Protein AF-A0A9E0IGU8-F1 (afdb_monomer_lite)

Structure (mmCIF, N/CA/C/O backbone):
data_AF-A0A9E0IGU8-F1
#
_entry.id   AF-A0A9E0IGU8-F1
#
loop_
_atom_site.group_PDB
_atom_site.id
_atom_site.type_symbol
_atom_site.label_atom_id
_atom_site.label_alt_id
_atom_site.label_comp_id
_atom_site.label_asym_id
_atom_site.label_entity_id
_atom_site.label_seq_id
_atom_site.pdbx_PDB_ins_code
_atom_site.Cartn_x
_atom_site.Cartn_y
_atom_site.Cartn_z
_atom_site.occupancy
_atom_site.B_iso_or_equiv
_atom_site.auth_seq_id
_atom_site.auth_comp_id
_atom_site.auth_asym_id
_atom_site.auth_atom_id
_atom_site.pdbx_PDB_model_num
ATOM 1 N N . MET A 1 1 ? 3.996 -16.516 -17.095 1.00 86.56 1 MET A N 1
ATOM 2 C CA . MET A 1 1 ? 3.297 -16.616 -15.800 1.00 86.56 1 MET A CA 1
ATOM 3 C C . MET A 1 1 ? 2.328 -15.449 -15.697 1.00 86.56 1 MET A C 1
ATOM 5 O O . MET A 1 1 ? 2.703 -14.354 -16.112 1.00 86.56 1 MET A O 1
ATOM 9 N N . SER A 1 2 ? 1.090 -15.678 -15.261 1.00 91.81 2 SER A N 1
ATOM 10 C CA . SER A 1 2 ? 0.091 -14.613 -15.096 1.00 91.81 2 SER A CA 1
ATOM 11 C C . SER A 1 2 ? 0.364 -13.811 -13.824 1.00 91.81 2 SER A C 1
ATOM 13 O O . SER A 1 2 ? 0.963 -14.324 -12.885 1.00 91.81 2 SER A O 1
ATOM 15 N N . ILE A 1 3 ? -0.118 -12.567 -13.763 1.00 92.06 3 ILE A N 1
ATOM 16 C CA . ILE A 1 3 ? -0.102 -11.777 -12.521 1.00 92.06 3 ILE A CA 1
ATOM 17 C C . ILE A 1 3 ? -0.959 -12.420 -11.424 1.00 92.06 3 ILE A C 1
ATOM 19 O O . ILE A 1 3 ? -0.658 -12.272 -10.247 1.00 92.06 3 ILE A O 1
ATOM 23 N N . ASP A 1 4 ? -1.993 -13.166 -11.820 1.00 92.00 4 ASP A N 1
ATOM 24 C CA . ASP A 1 4 ? -2.887 -13.878 -10.902 1.00 92.00 4 ASP A CA 1
ATOM 25 C C . ASP A 1 4 ? -2.229 -15.133 -10.292 1.00 92.00 4 ASP A C 1
ATOM 27 O O . ASP A 1 4 ? -2.772 -15.712 -9.358 1.00 92.00 4 ASP A O 1
ATOM 31 N N . ASP A 1 5 ? -1.058 -15.545 -10.801 1.00 93.06 5 ASP A N 1
ATOM 32 C CA . ASP A 1 5 ? -0.247 -16.621 -10.212 1.00 93.06 5 ASP A CA 1
ATOM 33 C C . ASP A 1 5 ? 0.714 -16.090 -9.126 1.00 93.06 5 ASP A C 1
ATOM 35 O O . ASP A 1 5 ? 1.369 -16.876 -8.436 1.00 93.06 5 ASP A O 1
ATOM 39 N N . CYS A 1 6 ? 0.851 -14.766 -8.997 1.00 93.38 6 CYS A N 1
ATOM 40 C CA . CYS A 1 6 ? 1.722 -14.125 -8.016 1.00 93.38 6 CYS A CA 1
ATOM 41 C C . CYS A 1 6 ? 0.940 -13.773 -6.754 1.00 93.38 6 CYS A C 1
ATOM 43 O O . CYS A 1 6 ? -0.216 -13.374 -6.835 1.00 93.38 6 CYS A O 1
ATOM 45 N N . TYR A 1 7 ? 1.604 -13.809 -5.598 1.00 93.81 7 TYR A N 1
ATOM 46 C CA . TYR A 1 7 ? 1.045 -13.204 -4.393 1.00 93.81 7 TYR A CA 1
ATOM 47 C C . TYR A 1 7 ? 1.234 -11.690 -4.474 1.00 93.81 7 TYR A C 1
ATOM 49 O O . TYR A 1 7 ? 2.372 -11.214 -4.479 1.00 93.81 7 TYR A O 1
ATOM 57 N N . ARG A 1 8 ? 0.158 -10.909 -4.546 1.00 92.94 8 ARG A N 1
ATOM 58 C CA . ARG A 1 8 ? 0.256 -9.466 -4.792 1.00 92.94 8 ARG A CA 1
ATOM 59 C C . ARG A 1 8 ? -0.530 -8.611 -3.813 1.00 92.94 8 ARG A C 1
ATOM 61 O O . ARG A 1 8 ? -1.677 -8.890 -3.457 1.00 92.94 8 ARG A O 1
ATOM 68 N N . GLY A 1 9 ? 0.098 -7.500 -3.452 1.00 91.31 9 GLY A N 1
ATOM 69 C CA . GLY A 1 9 ? -0.568 -6.386 -2.801 1.00 91.31 9 GLY A CA 1
ATOM 70 C C . GLY A 1 9 ? -0.971 -5.302 -3.786 1.00 91.31 9 GLY A C 1
ATOM 71 O O . GLY A 1 9 ? -1.079 -5.532 -4.995 1.00 91.31 9 GLY A O 1
ATOM 72 N N . TYR A 1 10 ? -1.190 -4.090 -3.282 1.00 87.94 10 TYR A N 1
ATOM 73 C CA . TYR A 1 10 ? -1.546 -2.963 -4.147 1.00 87.94 10 TYR A CA 1
ATOM 74 C C . TYR A 1 10 ? -0.369 -2.519 -5.034 1.00 87.94 10 TYR A C 1
ATOM 76 O O . TYR A 1 10 ? -0.582 -2.190 -6.197 1.00 87.94 10 TYR A O 1
ATOM 84 N N . TYR A 1 11 ? 0.866 -2.570 -4.519 1.00 88.00 11 TYR A N 1
ATOM 85 C CA . TYR A 1 11 ? 2.060 -2.032 -5.197 1.00 88.00 11 TYR A CA 1
ATOM 86 C C . TYR A 1 11 ? 3.217 -3.028 -5.338 1.00 88.00 11 TYR A C 1
ATOM 88 O O . TYR A 1 11 ? 4.296 -2.656 -5.792 1.00 88.00 11 TYR A O 1
ATOM 96 N N . PHE A 1 12 ? 3.020 -4.288 -4.953 1.00 92.19 12 PHE A N 1
ATOM 97 C CA . PHE A 1 12 ? 4.026 -5.338 -5.107 1.00 92.19 12 PHE A CA 1
ATOM 98 C C . PHE A 1 12 ? 3.395 -6.623 -5.638 1.00 92.19 12 PHE A C 1
ATOM 100 O O . PHE A 1 12 ? 2.208 -6.872 -5.415 1.00 92.19 12 PHE A O 1
ATOM 107 N N . ALA A 1 13 ? 4.210 -7.450 -6.282 1.00 93.88 13 ALA A N 1
ATOM 108 C CA . ALA A 1 13 ? 3.873 -8.804 -6.687 1.00 93.88 13 ALA A CA 1
ATOM 109 C C . ALA A 1 13 ? 5.070 -9.729 -6.432 1.00 93.88 13 ALA A C 1
ATOM 111 O O . ALA A 1 13 ? 6.172 -9.492 -6.923 1.00 93.88 13 ALA A O 1
ATOM 112 N N . GLU A 1 14 ? 4.848 -10.786 -5.658 1.00 92.62 14 GLU A N 1
ATOM 113 C CA . GLU A 1 14 ? 5.825 -11.841 -5.407 1.00 92.62 14 GLU A CA 1
ATOM 114 C C . GLU A 1 14 ? 5.517 -13.012 -6.326 1.00 92.62 14 GLU A C 1
ATOM 116 O O . GLU A 1 14 ? 4.562 -13.772 -6.143 1.00 92.62 14 GLU A O 1
ATOM 121 N N . CYS A 1 15 ? 6.326 -13.104 -7.363 1.00 91.31 15 CYS A N 1
ATOM 122 C CA . CYS A 1 15 ? 6.154 -14.000 -8.480 1.00 91.31 15 CYS A CA 1
ATOM 123 C C . CYS A 1 15 ? 7.173 -15.139 -8.361 1.00 91.31 15 CYS A C 1
ATOM 125 O O . CYS A 1 15 ? 8.335 -14.913 -8.017 1.00 91.31 15 CYS A O 1
ATOM 127 N N . ALA A 1 16 ? 6.761 -16.381 -8.626 1.00 85.25 16 ALA A N 1
ATOM 128 C CA . ALA A 1 16 ? 7.692 -17.504 -8.582 1.00 85.25 16 ALA A CA 1
ATOM 129 C C . ALA A 1 16 ? 8.824 -17.296 -9.600 1.00 85.25 16 ALA A C 1
ATOM 131 O O . ALA A 1 16 ? 8.592 -16.880 -10.732 1.00 85.25 16 ALA A O 1
ATOM 132 N N . LEU A 1 17 ? 10.060 -17.590 -9.204 1.00 74.88 17 LEU A N 1
ATOM 133 C CA . LEU A 1 17 ? 11.180 -17.576 -10.135 1.00 74.88 17 LEU A CA 1
ATOM 134 C C . LEU A 1 17 ? 11.075 -18.764 -11.096 1.00 74.88 17 LEU A C 1
ATOM 136 O O . LEU A 1 17 ? 10.862 -19.894 -10.656 1.00 74.88 17 LEU A O 1
ATOM 140 N N . ASP A 1 18 ? 11.373 -18.539 -12.377 1.00 66.88 18 ASP A N 1
ATOM 141 C CA . ASP A 1 18 ? 11.550 -19.627 -13.353 1.00 66.88 18 ASP A CA 1
ATOM 142 C C . ASP A 1 18 ? 12.732 -20.554 -12.978 1.00 66.88 18 ASP A C 1
ATOM 144 O O . ASP A 1 18 ? 12.841 -21.679 -13.465 1.00 66.88 18 ASP A O 1
ATOM 148 N N . SER A 1 19 ? 13.619 -20.096 -12.083 1.00 55.41 19 SER A N 1
ATOM 149 C CA . SER A 1 19 ? 14.695 -20.881 -11.477 1.00 55.41 19 SER A CA 1
ATOM 150 C C . SER A 1 19 ? 14.878 -20.511 -9.998 1.00 55.41 19 SER A C 1
ATOM 152 O O . SER A 1 19 ? 15.144 -19.347 -9.703 1.00 55.41 19 SER A O 1
ATOM 154 N N . PRO A 1 20 ? 14.846 -21.471 -9.053 1.00 57.03 20 PRO A N 1
ATOM 155 C CA . PRO A 1 20 ? 14.973 -21.199 -7.615 1.00 57.03 20 PRO A CA 1
ATOM 156 C C . PRO A 1 20 ? 16.325 -20.591 -7.195 1.00 57.03 20 PRO A C 1
ATOM 158 O O . PRO A 1 20 ? 16.462 -20.144 -6.061 1.00 57.03 20 PRO A O 1
ATOM 161 N N . ASN A 1 21 ? 17.313 -20.550 -8.098 1.00 50.94 21 ASN A N 1
ATOM 162 C CA . ASN A 1 21 ? 18.631 -19.950 -7.864 1.00 50.94 21 ASN A CA 1
ATOM 163 C C . ASN A 1 21 ? 18.808 -18.571 -8.519 1.00 50.94 21 ASN A C 1
ATOM 165 O O . ASN A 1 21 ? 19.878 -17.974 -8.402 1.00 50.94 21 ASN A O 1
ATOM 169 N N . ALA A 1 22 ? 17.807 -18.065 -9.240 1.00 59.25 22 ALA A N 1
ATOM 170 C CA . ALA A 1 22 ? 17.881 -16.740 -9.833 1.00 59.25 22 ALA A CA 1
ATOM 171 C C . ALA A 1 22 ? 17.553 -15.690 -8.763 1.00 59.25 22 ALA A C 1
ATOM 173 O O . ALA A 1 22 ? 16.392 -15.430 -8.477 1.00 59.25 22 ALA A O 1
ATOM 174 N N . GLN A 1 23 ? 18.564 -15.060 -8.164 1.00 54.12 23 GLN A N 1
ATOM 175 C CA . GLN A 1 23 ? 18.318 -13.786 -7.491 1.00 54.12 23 GLN A CA 1
ATOM 176 C C . GLN A 1 23 ? 18.039 -12.743 -8.568 1.00 54.12 23 GLN A C 1
ATOM 178 O O . GLN A 1 23 ? 18.952 -12.295 -9.259 1.00 54.12 23 GLN A O 1
ATOM 183 N N . VAL A 1 24 ? 16.766 -12.405 -8.741 1.00 70.38 24 VAL A N 1
ATOM 184 C CA . VAL A 1 24 ? 16.361 -11.304 -9.606 1.00 70.38 24 VAL A CA 1
ATOM 185 C C . VAL A 1 24 ? 16.169 -10.098 -8.703 1.00 70.38 24 VAL A C 1
ATOM 187 O O . VAL A 1 24 ? 15.337 -10.111 -7.795 1.00 70.38 24 VAL A O 1
ATOM 190 N N . GLU A 1 25 ? 17.009 -9.090 -8.917 1.00 84.38 25 GLU A N 1
ATOM 191 C CA . GLU A 1 25 ? 16.831 -7.749 -8.365 1.00 84.38 25 GLU A CA 1
ATOM 192 C C . GLU A 1 25 ? 15.373 -7.298 -8.575 1.00 84.38 25 GLU A C 1
ATOM 194 O O . GLU A 1 25 ? 14.841 -7.540 -9.663 1.00 84.38 25 GLU A O 1
ATOM 199 N N . PRO A 1 26 ? 14.709 -6.677 -7.580 1.00 90.25 26 PRO A N 1
ATOM 200 C CA . PRO A 1 26 ? 13.334 -6.228 -7.745 1.00 90.25 26 PRO A CA 1
ATOM 201 C C . PRO A 1 26 ? 13.165 -5.348 -8.985 1.00 90.25 26 PRO A C 1
ATOM 203 O O . PRO A 1 26 ? 13.982 -4.467 -9.246 1.00 90.25 26 PRO A O 1
ATOM 206 N N . ARG A 1 27 ? 12.094 -5.565 -9.748 1.00 90.75 27 ARG A N 1
ATOM 207 C CA . ARG A 1 27 ? 11.809 -4.786 -10.962 1.00 90.75 27 ARG A CA 1
ATOM 208 C C . ARG A 1 27 ? 10.461 -4.110 -10.853 1.00 90.75 27 ARG A C 1
ATOM 210 O O . ARG A 1 27 ? 9.447 -4.776 -10.674 1.00 90.75 27 ARG A O 1
ATOM 217 N N . PHE A 1 28 ? 10.436 -2.794 -11.002 1.00 91.75 28 PHE A N 1
ATOM 218 C CA . PHE A 1 28 ? 9.183 -2.086 -11.213 1.00 91.75 28 PHE A CA 1
ATOM 219 C C . PHE A 1 28 ? 8.675 -2.397 -12.619 1.00 91.75 28 PHE A C 1
ATOM 221 O O . PHE A 1 28 ? 9.443 -2.355 -13.579 1.00 91.75 28 PHE A O 1
ATOM 228 N N . ALA A 1 29 ? 7.399 -2.731 -12.757 1.00 91.25 29 ALA A N 1
ATOM 229 C CA . ALA A 1 29 ? 6.801 -2.983 -14.057 1.00 91.25 29 ALA A CA 1
ATOM 230 C C . ALA A 1 29 ? 5.341 -2.539 -14.082 1.00 91.25 29 ALA A C 1
ATOM 232 O O . ALA A 1 29 ? 4.647 -2.570 -13.065 1.00 91.25 29 ALA A O 1
ATOM 233 N N . CYS A 1 30 ? 4.865 -2.172 -15.266 1.00 89.94 30 CYS A N 1
ATOM 234 C CA . CYS A 1 30 ? 3.522 -1.646 -15.475 1.00 89.94 30 CYS A CA 1
ATOM 235 C C . CYS A 1 30 ? 2.832 -2.346 -16.643 1.00 89.94 30 CYS A C 1
ATOM 237 O O . CYS A 1 30 ? 3.468 -2.651 -17.650 1.00 89.94 30 CYS A O 1
ATOM 239 N N . SER A 1 31 ? 1.527 -2.578 -16.534 1.00 89.06 31 SER A N 1
ATOM 240 C CA . SER A 1 31 ? 0.714 -3.137 -17.611 1.00 89.06 31 SER A CA 1
ATOM 241 C C . SER A 1 31 ? 0.055 -2.015 -18.424 1.00 89.06 31 SER A C 1
ATOM 243 O O . SER A 1 31 ? -0.805 -1.310 -17.884 1.00 89.06 31 SER A O 1
ATOM 245 N N . PRO A 1 32 ? 0.397 -1.857 -19.720 1.00 81.56 32 PRO A N 1
ATOM 246 C CA . PRO A 1 32 ? -0.223 -0.854 -20.590 1.00 81.56 32 PRO A CA 1
ATOM 247 C C . PRO A 1 32 ? -1.742 -1.018 -20.720 1.00 81.56 32 PRO A C 1
ATOM 249 O O . PRO A 1 32 ? -2.456 -0.029 -20.855 1.00 81.56 32 PRO A O 1
ATOM 252 N N . ASP A 1 33 ? -2.233 -2.258 -20.638 1.00 83.31 33 ASP A N 1
ATOM 253 C CA . ASP A 1 33 ? -3.641 -2.596 -20.871 1.00 83.31 33 ASP A CA 1
ATOM 254 C C . ASP A 1 33 ? -4.515 -2.475 -19.613 1.00 83.31 33 ASP A C 1
ATOM 256 O O . ASP A 1 33 ? -5.736 -2.358 -19.715 1.00 83.31 33 ASP A O 1
ATOM 260 N N . ARG A 1 34 ? -3.912 -2.547 -18.417 1.00 79.94 34 ARG A N 1
ATOM 261 C CA . ARG A 1 34 ? -4.644 -2.636 -17.138 1.00 79.94 34 ARG A CA 1
ATOM 262 C C . ARG A 1 34 ? -4.543 -1.388 -16.263 1.00 79.94 34 ARG A C 1
ATOM 264 O O . ARG A 1 34 ? -5.237 -1.338 -15.252 1.00 79.94 34 ARG A O 1
ATOM 271 N N . ALA A 1 35 ? -3.708 -0.412 -16.633 1.00 80.62 35 ALA A N 1
ATOM 272 C CA . ALA A 1 35 ? -3.383 0.745 -15.792 1.00 80.62 35 ALA A CA 1
ATOM 273 C C . ALA A 1 35 ? -2.975 0.328 -14.361 1.00 80.62 35 ALA A C 1
ATOM 275 O O . ALA A 1 35 ? -3.462 0.866 -13.367 1.00 80.62 35 ALA A O 1
ATOM 276 N N . ASP A 1 36 ? -2.118 -0.695 -14.274 1.00 85.94 36 ASP A N 1
ATOM 277 C CA . ASP A 1 36 ? -1.658 -1.307 -13.026 1.00 85.94 36 ASP A CA 1
ATOM 278 C C . ASP A 1 36 ? -0.135 -1.428 -13.049 1.00 85.94 36 ASP A C 1
ATOM 280 O O . ASP A 1 36 ? 0.437 -1.884 -14.042 1.00 85.94 36 ASP A O 1
ATOM 284 N N . CYS A 1 37 ? 0.513 -1.042 -11.955 1.00 89.00 37 CYS A N 1
ATOM 285 C CA . CYS A 1 37 ? 1.956 -1.142 -11.782 1.00 89.00 37 CYS A CA 1
ATOM 286 C C . CYS A 1 37 ? 2.285 -1.819 -10.454 1.00 89.00 37 CYS A C 1
ATOM 288 O O . CYS A 1 37 ? 1.545 -1.698 -9.479 1.00 89.00 37 CYS A O 1
ATOM 290 N N . ALA A 1 38 ? 3.416 -2.512 -10.398 1.00 91.19 38 ALA A N 1
ATOM 291 C CA . ALA A 1 38 ? 3.894 -3.131 -9.172 1.00 91.19 38 ALA A CA 1
ATOM 292 C C . ALA A 1 38 ? 5.415 -3.287 -9.178 1.00 91.19 38 ALA A C 1
ATOM 294 O O . ALA A 1 38 ? 6.054 -3.377 -10.229 1.00 91.19 38 ALA A O 1
ATOM 295 N N . TRP A 1 39 ? 5.980 -3.381 -7.981 1.00 92.56 39 TRP A N 1
ATOM 296 C CA . TRP A 1 39 ? 7.310 -3.922 -7.755 1.00 92.56 39 TRP A CA 1
ATOM 297 C C . TRP A 1 39 ? 7.262 -5.446 -7.747 1.00 92.56 39 TRP A C 1
ATOM 299 O O . TRP A 1 39 ? 6.611 -6.057 -6.901 1.00 92.56 39 TRP A O 1
ATOM 309 N N . PHE A 1 40 ? 7.958 -6.060 -8.693 1.00 92.06 40 PHE A N 1
ATOM 310 C CA . PHE A 1 40 ? 8.067 -7.503 -8.816 1.00 92.06 40 PHE A CA 1
ATOM 311 C C . PHE A 1 40 ? 9.295 -7.999 -8.065 1.00 92.06 40 PHE A C 1
ATOM 313 O O . PHE A 1 40 ? 10.417 -7.577 -8.354 1.00 92.06 40 PHE A O 1
ATOM 320 N N . THR A 1 41 ? 9.089 -8.933 -7.143 1.00 90.31 41 THR A N 1
ATOM 321 C CA . THR A 1 41 ? 10.147 -9.824 -6.662 1.00 90.31 41 THR A CA 1
ATOM 322 C C . THR A 1 41 ? 9.983 -11.164 -7.372 1.00 90.31 41 THR A C 1
ATOM 324 O O . THR A 1 41 ? 8.884 -11.713 -7.447 1.00 90.31 41 THR A O 1
ATOM 327 N N . GLY A 1 42 ? 11.064 -11.675 -7.958 1.00 87.06 42 GLY A N 1
ATOM 328 C CA . GLY A 1 42 ? 10.997 -12.840 -8.838 1.00 87.06 42 GLY A CA 1
ATOM 329 C C . GLY A 1 42 ? 10.950 -12.461 -10.319 1.00 87.06 42 GLY A C 1
ATOM 330 O O . GLY A 1 42 ? 11.731 -11.620 -10.760 1.00 87.06 42 GLY A O 1
ATOM 331 N N . CYS A 1 43 ? 10.076 -13.094 -11.110 1.00 89.88 43 CYS A N 1
ATOM 332 C CA . CYS A 1 43 ? 9.901 -12.742 -12.523 1.00 89.88 43 CYS A CA 1
ATOM 333 C C . CYS A 1 43 ? 8.774 -11.716 -12.735 1.00 89.88 43 CYS A C 1
ATOM 335 O O . CYS A 1 43 ? 7.812 -11.648 -11.973 1.00 89.88 43 CYS A O 1
ATOM 337 N N . VAL A 1 44 ? 8.890 -10.911 -13.793 1.00 91.19 44 VAL A N 1
ATOM 338 C CA . VAL A 1 44 ? 7.839 -9.967 -14.196 1.00 91.19 44 VAL A CA 1
ATOM 339 C C . VAL A 1 44 ? 6.731 -10.732 -14.921 1.00 91.19 44 VAL A C 1
ATOM 341 O O . VAL A 1 44 ? 6.998 -11.496 -15.852 1.00 91.19 44 VAL A O 1
ATOM 344 N N . ALA A 1 45 ? 5.484 -10.541 -14.491 1.00 92.00 45 ALA A N 1
ATOM 345 C CA . ALA A 1 45 ? 4.336 -11.241 -15.058 1.00 92.00 45 ALA A CA 1
ATOM 346 C C . ALA A 1 45 ? 4.103 -10.894 -16.540 1.00 92.00 45 ALA A C 1
ATOM 348 O O . ALA A 1 45 ? 4.379 -9.790 -17.014 1.00 92.00 45 ALA A O 1
ATOM 349 N N . THR A 1 46 ? 3.537 -11.843 -17.287 1.00 91.38 46 THR A N 1
ATOM 350 C CA . THR A 1 46 ? 3.181 -11.646 -18.697 1.00 91.38 46 THR A CA 1
ATOM 351 C C . THR A 1 46 ? 2.191 -10.483 -18.845 1.00 91.38 46 THR A C 1
ATOM 353 O O . THR A 1 46 ? 1.183 -10.432 -18.145 1.00 91.38 46 THR A O 1
ATOM 356 N N . GLY A 1 47 ? 2.466 -9.562 -19.777 1.00 89.25 47 GLY A N 1
ATOM 357 C CA . GLY A 1 47 ? 1.643 -8.364 -20.011 1.00 89.25 47 GLY A CA 1
ATOM 358 C C . GLY A 1 47 ? 2.066 -7.124 -19.213 1.00 89.25 47 GLY A C 1
ATOM 359 O O . GLY A 1 47 ? 1.413 -6.085 -19.326 1.00 89.25 47 GLY A O 1
ATOM 360 N N . TYR A 1 48 ? 3.150 -7.216 -18.435 1.00 90.50 48 TYR A N 1
ATOM 361 C CA . TYR A 1 48 ? 3.814 -6.074 -17.809 1.00 90.50 48 TYR A CA 1
ATOM 362 C C . TYR A 1 48 ? 5.096 -5.721 -18.570 1.00 90.50 48 TYR A C 1
ATOM 364 O O . TYR A 1 48 ? 5.830 -6.596 -19.031 1.00 90.50 48 TYR A O 1
ATOM 372 N N . VAL A 1 49 ? 5.363 -4.424 -18.682 1.00 90.00 49 VAL A N 1
ATOM 373 C CA . VAL A 1 49 ? 6.598 -3.854 -19.221 1.00 90.00 49 VAL A CA 1
ATOM 374 C C . VAL A 1 49 ? 7.461 -3.435 -18.038 1.00 90.00 49 VAL A C 1
ATOM 376 O O . VAL A 1 49 ? 7.051 -2.589 -17.242 1.00 90.00 49 VAL A O 1
ATOM 379 N N . ALA A 1 50 ? 8.625 -4.066 -17.898 1.00 90.50 50 ALA A N 1
ATOM 380 C CA . ALA A 1 50 ? 9.576 -3.760 -16.837 1.00 90.50 50 ALA A CA 1
ATOM 381 C C . ALA A 1 50 ? 10.313 -2.449 -17.120 1.00 90.50 50 ALA A C 1
ATOM 383 O O . ALA A 1 50 ? 10.716 -2.195 -18.255 1.00 90.50 50 ALA A O 1
ATOM 384 N N . SER A 1 51 ? 10.496 -1.647 -16.075 1.00 89.62 51 SER A N 1
ATOM 385 C CA . SER A 1 51 ? 11.418 -0.517 -16.059 1.00 89.62 51 SER A CA 1
ATOM 386 C C . SER A 1 51 ? 12.837 -1.028 -16.290 1.00 89.62 51 SER A C 1
ATOM 388 O O . SER A 1 51 ? 13.255 -2.019 -15.683 1.00 89.62 51 SER A O 1
ATOM 390 N N . ASP A 1 52 ? 13.582 -0.338 -17.144 1.00 88.94 52 ASP A N 1
ATOM 391 C CA . ASP A 1 52 ? 15.013 -0.555 -17.354 1.00 88.94 52 ASP A CA 1
ATOM 392 C C . ASP A 1 52 ? 15.877 0.261 -16.378 1.00 88.94 52 ASP A C 1
ATOM 394 O O . ASP A 1 52 ? 17.086 0.035 -16.302 1.00 88.94 52 ASP A O 1
ATOM 398 N N . CYS A 1 53 ? 15.268 1.137 -15.571 1.00 89.50 53 CYS A N 1
ATOM 399 C CA . CYS A 1 53 ? 15.941 1.744 -14.429 1.00 89.50 53 CYS A CA 1
ATOM 400 C C . CYS A 1 53 ? 16.313 0.713 -13.343 1.00 89.50 53 CYS A C 1
ATOM 402 O O . CYS A 1 53 ? 15.581 -0.267 -13.133 1.00 89.50 53 CYS A O 1
ATOM 404 N N . PRO A 1 54 ? 17.441 0.925 -12.637 1.00 90.50 54 PRO A N 1
ATOM 405 C CA . PRO A 1 54 ? 17.833 0.102 -11.496 1.00 90.50 54 PRO A CA 1
ATOM 406 C C . PRO A 1 54 ? 16.870 0.289 -10.315 1.00 90.50 54 PRO A C 1
ATOM 408 O O . PRO A 1 54 ? 16.196 1.316 -10.203 1.00 90.50 54 PRO A O 1
ATOM 411 N N . ALA A 1 55 ? 16.803 -0.699 -9.422 1.00 88.81 55 ALA A N 1
ATOM 412 C CA . ALA A 1 55 ? 15.870 -0.691 -8.295 1.00 88.81 55 ALA A CA 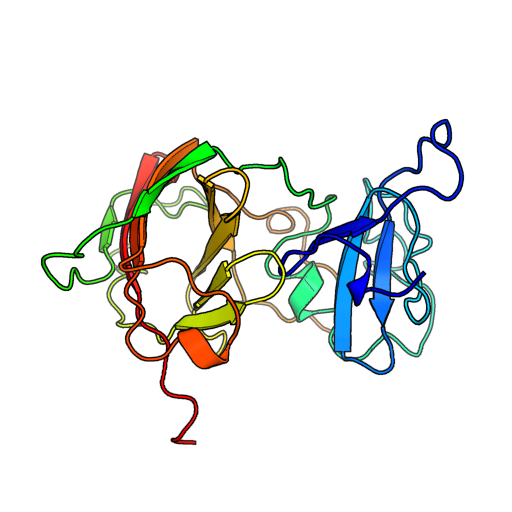1
ATOM 413 C C . ALA A 1 55 ? 16.108 0.477 -7.317 1.00 88.81 55 ALA A C 1
ATOM 415 O O . ALA A 1 55 ? 15.164 0.985 -6.717 1.00 88.81 55 ALA A O 1
ATOM 416 N N . GLU A 1 56 ? 17.359 0.907 -7.159 1.00 87.31 56 GLU A N 1
ATOM 417 C CA . GLU A 1 56 ? 17.769 2.024 -6.303 1.00 87.31 56 GLU A CA 1
ATOM 418 C C . GLU A 1 56 ? 17.536 3.413 -6.914 1.00 87.31 56 GLU A C 1
ATOM 420 O O . GLU A 1 56 ? 17.578 4.409 -6.192 1.00 87.31 56 GLU A O 1
ATOM 425 N N . ASP A 1 57 ? 17.292 3.493 -8.224 1.00 87.94 57 ASP A N 1
ATOM 426 C CA . ASP A 1 57 ? 17.026 4.746 -8.931 1.00 87.94 57 ASP A CA 1
ATOM 427 C C . ASP A 1 57 ? 15.978 4.533 -10.022 1.00 87.94 57 ASP A C 1
ATOM 429 O O . ASP A 1 57 ? 16.264 4.604 -11.217 1.00 87.94 57 ASP A O 1
ATOM 433 N N . LEU A 1 58 ? 14.729 4.306 -9.599 1.00 87.38 58 LEU A N 1
ATOM 434 C CA . LEU A 1 58 ? 13.577 4.150 -10.492 1.00 87.38 58 LEU A CA 1
ATOM 435 C C . LEU A 1 58 ? 13.356 5.370 -11.416 1.00 87.38 58 LEU A C 1
ATOM 437 O O . LEU A 1 58 ? 12.548 5.311 -12.330 1.00 87.38 58 LEU A O 1
ATOM 441 N N . CYS A 1 59 ? 14.044 6.491 -11.198 1.00 86.88 59 CYS A N 1
ATOM 442 C CA . CYS A 1 59 ? 13.823 7.753 -11.903 1.00 86.88 59 CYS A CA 1
ATOM 443 C C . CYS A 1 59 ? 15.002 8.132 -12.807 1.00 86.88 59 CYS A C 1
ATOM 445 O O . CYS A 1 59 ? 15.287 9.317 -12.993 1.00 86.88 59 CYS A O 1
ATOM 447 N N . CYS A 1 60 ? 15.683 7.128 -13.357 1.00 88.31 60 CYS A N 1
ATOM 448 C CA . CYS A 1 60 ? 16.936 7.277 -14.086 1.00 88.31 60 CYS A CA 1
ATOM 449 C C . CYS A 1 60 ? 16.803 7.944 -15.471 1.00 88.31 60 CYS A C 1
ATOM 451 O O . CYS A 1 60 ? 17.789 8.472 -15.986 1.00 88.31 60 CYS A O 1
ATOM 453 N N . HIS A 1 61 ? 15.601 7.979 -16.061 1.00 87.56 61 HIS A N 1
ATOM 454 C CA . HIS A 1 61 ? 15.361 8.555 -17.392 1.00 87.56 61 HIS A CA 1
ATOM 455 C C . HIS A 1 61 ? 14.641 9.892 -17.297 1.00 87.56 61 HIS A C 1
ATOM 457 O O . HIS A 1 61 ? 13.415 9.928 -17.250 1.00 87.56 61 HIS A O 1
ATOM 463 N N . ASP A 1 62 ? 15.379 11.001 -17.224 1.00 83.25 62 ASP A N 1
ATOM 464 C CA . ASP A 1 62 ? 14.801 12.350 -17.094 1.00 83.25 62 ASP A CA 1
ATOM 465 C C . ASP A 1 62 ? 13.724 12.432 -15.991 1.00 83.25 62 ASP A C 1
ATOM 467 O O . ASP A 1 62 ? 12.650 13.015 -16.162 1.00 83.25 62 ASP A O 1
ATOM 471 N N . ASN A 1 63 ? 14.027 11.825 -14.835 1.00 79.75 63 ASN A N 1
ATOM 472 C CA . ASN A 1 63 ? 13.133 11.711 -13.682 1.00 79.75 63 ASN A CA 1
ATOM 473 C C . ASN A 1 63 ? 11.901 10.813 -13.942 1.00 79.75 63 ASN A C 1
ATOM 475 O O . ASN A 1 63 ? 10.806 11.108 -13.458 1.00 79.75 63 ASN A O 1
ATOM 479 N N . ARG A 1 64 ? 12.067 9.721 -14.707 1.00 82.56 64 ARG A N 1
ATOM 480 C CA . ARG A 1 64 ? 11.024 8.726 -15.031 1.00 82.56 64 ARG A CA 1
ATOM 481 C C . ARG A 1 64 ? 11.565 7.283 -15.024 1.00 82.56 64 ARG A C 1
ATOM 483 O O . ARG A 1 64 ? 12.762 7.095 -15.242 1.00 82.56 64 ARG A O 1
ATOM 490 N N . PRO A 1 65 ? 10.681 6.277 -14.847 1.00 85.06 65 PRO A N 1
ATOM 491 C CA . PRO A 1 65 ? 11.036 4.851 -14.917 1.00 85.06 65 PRO A CA 1
ATOM 492 C C . PRO A 1 65 ? 11.159 4.250 -16.317 1.00 85.06 65 PRO A C 1
ATOM 494 O O . PRO A 1 65 ? 11.586 3.109 -16.453 1.00 85.06 65 PRO A O 1
ATOM 497 N N . PHE A 1 66 ? 10.763 4.972 -17.364 1.00 86.00 66 PHE A N 1
ATOM 498 C CA . PHE A 1 66 ? 10.764 4.462 -18.736 1.00 86.00 66 PHE A CA 1
ATOM 499 C C . PHE A 1 66 ? 11.269 5.542 -19.697 1.00 86.00 66 PHE A C 1
ATOM 501 O O . PHE A 1 66 ? 10.886 6.705 -19.558 1.00 86.00 66 PHE A O 1
ATOM 508 N N . VAL A 1 67 ? 12.095 5.146 -20.674 1.00 77.12 67 VAL A N 1
ATOM 509 C CA . VAL A 1 67 ? 12.702 6.048 -21.675 1.00 77.12 67 VAL A CA 1
ATOM 510 C C . VAL A 1 67 ? 11.657 6.654 -22.623 1.00 77.12 67 VAL A C 1
ATOM 512 O O . VAL A 1 67 ? 11.717 7.844 -22.920 1.00 77.12 67 VAL A O 1
ATOM 515 N N . GLU A 1 68 ? 10.690 5.863 -23.110 1.00 65.88 68 GLU A N 1
ATOM 516 C CA . GLU A 1 68 ? 9.752 6.291 -24.162 1.00 65.88 68 GLU A CA 1
ATOM 517 C C . GLU A 1 68 ? 8.334 5.719 -24.011 1.00 65.88 68 GLU A C 1
ATOM 519 O O . GLU A 1 68 ? 8.083 4.728 -23.326 1.00 65.88 68 GLU A O 1
ATOM 524 N N . ALA A 1 69 ? 7.392 6.389 -24.680 1.00 55.66 69 ALA A N 1
ATOM 525 C CA . ALA A 1 69 ? 5.980 6.047 -24.730 1.00 55.66 69 ALA A CA 1
ATOM 526 C C . ALA A 1 69 ? 5.694 4.715 -25.475 1.00 55.66 69 ALA A C 1
ATOM 528 O O . ALA A 1 69 ? 6.450 4.340 -26.368 1.00 55.66 69 ALA A O 1
ATOM 529 N N . PRO A 1 70 ? 4.561 4.037 -25.200 1.00 56.16 70 PRO A N 1
ATOM 530 C CA . PRO A 1 70 ? 3.502 4.457 -24.292 1.00 56.16 70 PRO A CA 1
ATOM 531 C C . PRO A 1 70 ? 3.929 4.259 -22.841 1.00 56.16 70 PRO A C 1
ATOM 533 O O . PRO A 1 70 ? 4.136 3.135 -22.396 1.00 56.16 70 PRO A O 1
ATOM 536 N N . ILE A 1 71 ? 4.014 5.371 -22.103 1.00 61.12 71 ILE A N 1
ATOM 537 C CA . ILE A 1 71 ? 4.035 5.333 -20.647 1.00 61.12 71 ILE A CA 1
ATOM 538 C C . ILE A 1 71 ? 2.712 4.662 -20.297 1.00 61.12 71 ILE A C 1
ATOM 540 O O . ILE A 1 71 ? 1.669 5.182 -20.715 1.00 61.12 71 ILE A O 1
ATOM 544 N N . PRO A 1 72 ? 2.724 3.494 -19.637 1.00 60.31 72 PRO A N 1
ATOM 545 C CA . PRO A 1 72 ? 1.490 2.825 -19.271 1.00 60.31 72 PRO A CA 1
ATOM 546 C C . PRO A 1 72 ? 0.597 3.833 -18.554 1.00 60.31 72 PRO A C 1
ATOM 548 O O . PRO A 1 72 ? 1.039 4.509 -17.627 1.00 60.31 72 PRO A O 1
ATOM 551 N N . PHE A 1 73 ? -0.626 4.032 -19.042 1.00 57.91 73 PHE A N 1
ATOM 552 C CA . PHE A 1 73 ? -1.523 5.011 -18.441 1.00 57.91 73 PHE A CA 1
ATOM 553 C C . PHE A 1 73 ? -1.627 4.724 -16.937 1.00 57.91 73 PHE A C 1
ATOM 555 O O . PHE A 1 73 ? -1.909 3.593 -16.548 1.00 57.91 73 PHE A O 1
ATOM 562 N N . GLY A 1 74 ? -1.362 5.726 -16.096 1.00 62.81 74 GLY A N 1
ATOM 563 C CA . GLY A 1 74 ? -1.423 5.560 -14.648 1.00 62.81 74 GLY A CA 1
ATOM 564 C C . GLY A 1 74 ? -0.138 5.088 -13.959 1.00 62.81 74 GLY A C 1
ATOM 565 O O . GLY A 1 74 ? -0.262 4.537 -12.879 1.00 62.81 74 GLY A O 1
ATOM 566 N N . VAL A 1 75 ? 1.073 5.335 -14.482 1.00 72.38 75 VAL A N 1
ATOM 567 C CA . VAL A 1 75 ? 2.317 5.170 -13.683 1.00 72.38 75 VAL A CA 1
ATOM 568 C C . VAL A 1 75 ? 2.340 6.102 -12.464 1.00 72.38 75 VAL A C 1
ATOM 570 O O . VAL A 1 75 ? 2.711 5.684 -11.367 1.00 72.38 75 VAL A O 1
ATOM 573 N N . ASP A 1 76 ? 1.911 7.353 -12.642 1.00 70.81 76 ASP A N 1
ATOM 574 C CA . ASP A 1 76 ? 1.967 8.403 -11.618 1.00 70.81 76 ASP A CA 1
ATOM 575 C C . ASP A 1 76 ? 1.342 7.999 -10.271 1.00 70.81 76 ASP A C 1
ATOM 577 O O . ASP A 1 76 ? 2.031 8.112 -9.253 1.00 70.81 76 ASP A O 1
ATOM 581 N N . PRO A 1 77 ? 0.103 7.465 -10.199 1.00 69.75 77 PRO A N 1
ATOM 582 C CA . PRO A 1 77 ? -0.484 7.015 -8.938 1.00 69.75 77 PRO A CA 1
ATOM 583 C C . PRO A 1 77 ? 0.213 5.798 -8.317 1.00 69.75 77 PRO A C 1
ATOM 585 O O . PRO A 1 77 ? -0.198 5.391 -7.239 1.00 69.75 77 PRO A O 1
ATOM 588 N N . PHE A 1 78 ? 1.231 5.206 -8.947 1.00 74.50 78 PHE A N 1
ATOM 589 C CA . PHE A 1 78 ? 2.028 4.131 -8.350 1.00 74.50 78 PHE A CA 1
ATOM 590 C C . PHE A 1 78 ? 3.405 4.587 -7.875 1.00 74.50 78 PHE A C 1
ATOM 592 O O . PHE A 1 78 ? 3.867 4.098 -6.847 1.00 74.50 78 PHE A O 1
ATOM 599 N N . ILE A 1 79 ? 4.017 5.566 -8.543 1.00 73.62 79 ILE A N 1
ATOM 600 C CA . ILE A 1 79 ? 5.308 6.134 -8.120 1.00 73.62 79 ILE A CA 1
ATOM 601 C C . ILE A 1 79 ? 5.158 7.260 -7.086 1.00 73.62 79 ILE A C 1
ATOM 603 O O . ILE A 1 79 ? 6.048 7.466 -6.268 1.00 73.62 79 ILE A O 1
ATOM 607 N N . THR A 1 80 ? 4.041 7.995 -7.098 1.00 68.44 80 THR A N 1
ATOM 608 C CA . THR A 1 80 ? 3.834 9.151 -6.206 1.00 68.44 80 THR A CA 1
ATOM 609 C C . THR A 1 80 ? 3.421 8.789 -4.778 1.00 68.44 80 THR A C 1
ATOM 611 O O . THR A 1 80 ? 3.962 9.403 -3.861 1.00 68.44 80 THR A O 1
ATOM 614 N N . PRO A 1 81 ? 2.518 7.819 -4.518 1.00 63.44 81 PRO A N 1
ATOM 615 C CA . PRO A 1 81 ? 2.099 7.562 -3.149 1.00 63.44 81 PRO A CA 1
ATOM 616 C C . PRO A 1 81 ? 3.064 6.654 -2.394 1.00 63.44 81 PRO A C 1
ATOM 618 O O . PRO A 1 81 ? 3.140 6.762 -1.185 1.00 63.44 81 PRO A O 1
ATOM 621 N N . LEU A 1 82 ? 3.806 5.755 -3.035 1.00 64.25 82 LEU A N 1
ATOM 622 C CA . LEU A 1 82 ? 4.648 4.809 -2.291 1.00 64.25 82 LEU A CA 1
ATOM 623 C C . LEU A 1 82 ? 6.107 4.772 -2.731 1.00 64.25 82 LEU A C 1
ATOM 625 O O . LEU A 1 82 ? 6.887 3.959 -2.234 1.00 64.25 82 LEU A O 1
ATOM 629 N N . GLY A 1 83 ? 6.485 5.726 -3.566 1.00 71.25 83 GLY A N 1
ATOM 630 C CA . GLY A 1 83 ? 7.868 6.055 -3.812 1.00 71.25 83 GLY A CA 1
ATOM 631 C C . GLY A 1 83 ? 8.594 5.195 -4.807 1.00 71.25 83 GLY A C 1
ATOM 632 O O . GLY A 1 83 ? 8.013 4.473 -5.615 1.00 71.25 83 GLY A O 1
ATOM 633 N N . THR A 1 84 ? 9.908 5.377 -4.790 1.00 80.06 84 THR A N 1
ATOM 634 C CA . THR A 1 84 ? 10.798 4.968 -5.880 1.00 80.06 84 THR A CA 1
ATOM 635 C C . THR A 1 84 ? 11.669 3.782 -5.508 1.00 80.06 84 THR A C 1
ATOM 637 O O . THR A 1 84 ? 12.470 3.343 -6.325 1.00 80.06 84 THR A O 1
ATOM 640 N N . LEU A 1 85 ? 11.519 3.273 -4.286 1.00 85.50 85 LEU A N 1
ATOM 641 C CA . LEU A 1 85 ? 12.221 2.098 -3.792 1.00 85.50 85 LEU A CA 1
ATOM 642 C C . LEU A 1 85 ? 11.367 0.829 -3.926 1.00 85.50 85 LEU A C 1
ATOM 644 O O . LEU A 1 85 ? 10.135 0.916 -3.914 1.00 85.50 85 LEU A O 1
ATOM 648 N N . PRO A 1 86 ? 11.997 -0.360 -3.988 1.00 87.75 86 PRO A N 1
ATOM 649 C CA . PRO A 1 86 ? 11.283 -1.623 -4.078 1.00 87.75 86 PRO A CA 1
ATOM 650 C C . PRO A 1 86 ? 10.316 -1.845 -2.928 1.00 87.75 86 PRO A C 1
ATOM 652 O O . PRO A 1 86 ? 10.727 -1.895 -1.772 1.00 87.75 86 PRO A O 1
ATOM 655 N N . TRP A 1 87 ? 9.050 -2.074 -3.267 1.00 87.00 87 TRP A N 1
ATOM 656 C CA . TRP A 1 87 ? 8.052 -2.566 -2.328 1.00 87.00 87 TRP A CA 1
ATOM 657 C C . TRP A 1 87 ? 8.050 -4.087 -2.302 1.00 87.00 87 TRP A C 1
ATOM 659 O O . TRP A 1 87 ? 7.936 -4.741 -3.335 1.00 87.00 87 TRP A O 1
ATOM 669 N N . THR A 1 88 ? 8.133 -4.660 -1.105 1.00 87.19 88 THR A N 1
ATOM 670 C CA . THR A 1 88 ? 8.010 -6.112 -0.907 1.00 87.19 88 THR A CA 1
ATOM 671 C C . THR A 1 88 ? 6.906 -6.433 0.085 1.00 87.19 88 THR A C 1
ATOM 673 O O . THR A 1 88 ? 6.431 -5.554 0.819 1.00 87.19 88 THR A O 1
ATOM 676 N N . ARG A 1 89 ? 6.504 -7.707 0.135 1.00 87.44 89 ARG A N 1
ATOM 677 C CA . ARG A 1 89 ? 5.548 -8.186 1.128 1.00 87.44 89 ARG A CA 1
ATOM 678 C C . ARG A 1 89 ? 6.075 -7.999 2.539 1.00 87.44 89 ARG A C 1
ATOM 680 O O . ARG A 1 89 ? 5.339 -7.533 3.377 1.00 87.44 89 ARG A O 1
ATOM 687 N N . GLY A 1 90 ? 7.326 -8.332 2.845 1.00 82.25 90 GLY A N 1
ATOM 688 C CA . GLY A 1 90 ? 7.828 -8.252 4.228 1.00 82.25 90 GLY A CA 1
ATOM 689 C C . GLY A 1 90 ? 8.046 -6.823 4.745 1.00 82.25 90 GLY A C 1
ATOM 690 O O . GLY A 1 90 ? 8.146 -6.598 5.951 1.00 82.25 90 GLY A O 1
ATOM 691 N N . GLN A 1 91 ? 8.144 -5.847 3.846 1.00 83.62 91 GLN A N 1
ATOM 692 C CA . GLN A 1 91 ? 8.562 -4.499 4.197 1.00 83.62 91 GLN A CA 1
ATOM 693 C C . GLN A 1 91 ? 7.491 -3.756 5.006 1.00 83.62 91 GLN A C 1
ATOM 695 O O . GLN A 1 91 ? 6.361 -3.569 4.552 1.00 83.62 91 GLN A O 1
ATOM 700 N N . HIS A 1 92 ? 7.877 -3.293 6.197 1.00 84.38 92 HIS A N 1
ATOM 701 C CA . HIS A 1 92 ? 7.029 -2.526 7.116 1.00 84.38 92 HIS A CA 1
ATOM 702 C C . HIS A 1 92 ? 5.741 -3.241 7.572 1.00 84.38 92 HIS A C 1
ATOM 704 O O . HIS A 1 92 ? 4.859 -2.587 8.112 1.00 84.38 92 HIS A O 1
ATOM 710 N N . HIS A 1 93 ? 5.619 -4.565 7.410 1.00 83.25 93 HIS A N 1
ATOM 711 C CA . HIS A 1 93 ? 4.542 -5.356 8.022 1.00 83.25 93 HIS A CA 1
ATOM 712 C C . HIS A 1 93 ? 4.879 -5.685 9.482 1.00 83.25 93 HIS A C 1
ATOM 714 O O . HIS A 1 93 ? 5.289 -6.790 9.830 1.00 83.25 93 HIS A O 1
ATOM 720 N N . ASN A 1 94 ? 4.743 -4.688 10.345 1.00 90.88 94 ASN A N 1
ATOM 721 C CA . ASN A 1 94 ? 5.151 -4.728 11.750 1.00 90.88 94 ASN A CA 1
ATOM 722 C C . ASN A 1 94 ? 3.997 -4.508 12.737 1.00 90.88 94 ASN A C 1
ATOM 724 O O . ASN A 1 94 ? 4.220 -4.547 13.947 1.00 90.88 94 ASN A O 1
ATOM 728 N N . LEU A 1 95 ? 2.774 -4.286 12.251 1.00 94.88 95 LEU A N 1
ATOM 729 C CA . LEU A 1 95 ? 1.583 -4.192 13.091 1.00 94.88 95 LEU A CA 1
ATOM 730 C C . LEU A 1 95 ? 0.886 -5.549 13.132 1.00 94.88 95 LEU A C 1
ATOM 732 O O . LEU A 1 95 ? 0.661 -6.175 12.098 1.00 94.88 95 LEU A O 1
ATOM 736 N N . ALA A 1 96 ? 0.512 -5.998 14.328 1.00 95.94 96 ALA A N 1
ATOM 737 C CA . ALA A 1 96 ? -0.253 -7.229 14.486 1.00 95.94 96 ALA A CA 1
ATOM 738 C C . ALA A 1 96 ? -1.702 -7.031 14.024 1.00 95.94 96 ALA A C 1
ATOM 740 O O . ALA A 1 96 ? -2.324 -6.010 14.341 1.00 95.94 96 ALA A O 1
ATOM 741 N N . VAL A 1 97 ? -2.248 -8.029 13.325 1.00 97.00 97 VAL A N 1
ATOM 742 C CA . VAL A 1 97 ? -3.650 -8.046 12.897 1.00 97.00 97 VAL A CA 1
ATOM 743 C C . VAL A 1 97 ? -4.447 -8.986 13.785 1.00 97.00 97 VAL A C 1
ATOM 745 O O . VAL A 1 97 ? -4.088 -10.145 13.985 1.00 97.00 97 VAL A O 1
ATOM 748 N N . THR A 1 98 ? -5.574 -8.498 14.290 1.00 97.25 98 THR A N 1
ATOM 749 C CA . THR A 1 98 ? -6.548 -9.311 15.025 1.00 97.25 98 THR A CA 1
ATOM 750 C C . THR A 1 98 ? -7.900 -9.298 14.329 1.00 97.25 98 THR A C 1
ATOM 752 O O . THR A 1 98 ? -8.246 -8.349 13.625 1.00 97.25 98 THR A O 1
ATOM 755 N N . LEU A 1 99 ? -8.674 -10.362 14.532 1.00 96.94 99 LEU A N 1
ATOM 756 C CA . LEU A 1 99 ? -10.058 -10.443 14.080 1.00 96.94 99 LEU A CA 1
ATOM 757 C C . LEU A 1 99 ? -10.997 -10.352 15.278 1.00 96.94 99 LEU A C 1
ATOM 759 O O . LEU A 1 99 ? -10.712 -10.915 16.336 1.00 96.94 99 LEU A O 1
ATOM 763 N N . GLY A 1 100 ? -12.125 -9.672 15.113 1.00 94.31 100 GLY A N 1
ATOM 764 C CA . GLY A 1 100 ? -13.146 -9.601 16.150 1.00 94.31 100 GLY A CA 1
ATOM 765 C C . GLY A 1 100 ? -14.046 -8.380 16.025 1.00 94.31 100 GLY A C 1
ATOM 766 O O . GLY A 1 100 ? -13.817 -7.525 15.171 1.00 94.31 100 GLY A O 1
ATOM 767 N N . PRO A 1 101 ? -15.080 -8.279 16.874 1.00 90.31 101 PRO A N 1
ATOM 768 C CA . PRO A 1 101 ? -15.973 -7.129 16.865 1.00 90.31 101 PRO A CA 1
ATOM 769 C C . PRO A 1 101 ? -15.185 -5.829 17.066 1.00 90.31 101 PRO A C 1
ATOM 771 O O . PRO A 1 101 ? -14.328 -5.750 17.945 1.00 90.31 101 PRO A O 1
ATOM 774 N N . VAL A 1 102 ? -15.501 -4.812 16.259 1.00 86.81 102 VAL A N 1
ATOM 775 C CA . VAL A 1 102 ? -14.972 -3.449 16.404 1.00 86.81 102 VAL A CA 1
ATOM 776 C C . VAL A 1 102 ? -16.023 -2.643 17.177 1.00 86.81 102 VAL A C 1
ATOM 778 O O . VAL A 1 102 ? -17.105 -2.404 16.635 1.00 86.81 102 VAL A O 1
ATOM 781 N N . PRO A 1 103 ? -15.784 -2.323 18.462 1.00 69.69 103 PRO A N 1
ATOM 782 C CA . PRO A 1 103 ? -16.859 -1.987 19.393 1.00 69.69 103 PRO A CA 1
ATOM 783 C C . PRO A 1 103 ? -17.444 -0.579 19.224 1.00 69.69 103 PRO A C 1
ATOM 785 O O . PRO A 1 103 ? -18.578 -0.366 19.644 1.00 69.69 103 PRO A O 1
ATOM 788 N N . VAL A 1 104 ? -16.726 0.373 18.622 1.00 74.62 104 VAL A N 1
ATOM 789 C CA . VAL A 1 104 ? -17.179 1.765 18.454 1.00 74.62 104 VAL A CA 1
ATOM 790 C C . VAL A 1 104 ? -16.526 2.368 17.210 1.00 74.62 104 VAL A C 1
ATOM 792 O O . VAL A 1 104 ? -15.375 2.069 16.907 1.00 74.62 104 VAL A O 1
ATOM 795 N N . GLU A 1 105 ? -17.256 3.217 16.486 1.00 77.06 105 GLU A N 1
ATOM 796 C CA . GLU A 1 105 ? -16.671 4.045 15.431 1.00 77.06 105 GLU A CA 1
ATOM 797 C C . GLU A 1 105 ? -15.844 5.159 16.069 1.00 77.06 105 GLU A C 1
ATOM 799 O O . GLU A 1 105 ? -16.382 6.040 16.741 1.00 77.06 105 GLU A O 1
ATOM 804 N N . VAL A 1 106 ? -14.531 5.084 15.880 1.00 78.19 106 VAL A N 1
ATOM 805 C CA . VAL A 1 106 ? -13.592 6.105 16.338 1.00 78.19 106 VAL A CA 1
ATOM 806 C C . VAL A 1 106 ? -13.264 6.987 15.136 1.00 78.19 106 VAL A C 1
ATOM 808 O O . VAL A 1 106 ? -12.825 6.446 14.108 1.00 78.19 106 VAL A O 1
ATOM 811 N N . PRO A 1 107 ? -13.498 8.311 15.214 1.00 78.62 107 PRO A N 1
ATOM 812 C CA . PRO A 1 107 ? -13.027 9.244 14.202 1.00 78.62 107 PRO A CA 1
ATOM 813 C C . PRO A 1 107 ? -11.531 9.064 13.954 1.00 78.62 107 PRO A C 1
ATOM 815 O O . PRO A 1 107 ? -10.793 8.624 14.832 1.00 78.62 107 PRO A O 1
ATOM 818 N N . LEU A 1 108 ? -11.077 9.396 12.750 1.00 80.38 108 LEU A N 1
ATOM 819 C CA . LEU A 1 108 ? -9.648 9.428 12.493 1.00 80.38 108 LEU A CA 1
ATOM 820 C C . LEU A 1 108 ? -9.020 10.542 13.341 1.00 80.38 108 LEU A C 1
ATOM 822 O O . LEU A 1 108 ? -9.439 11.694 13.278 1.00 80.38 108 LEU A O 1
ATOM 826 N N . GLU A 1 109 ? -7.998 10.210 14.113 1.00 81.81 109 GLU A N 1
ATOM 827 C CA . GLU A 1 109 ? -7.294 11.132 14.993 1.00 81.81 109 GLU A CA 1
ATOM 828 C C . GLU A 1 109 ? -5.785 11.018 14.770 1.00 81.81 109 GLU A C 1
ATOM 830 O O . GLU A 1 109 ? -5.232 9.922 14.663 1.00 81.81 109 GLU A O 1
ATOM 835 N N . CYS A 1 110 ? -5.117 12.173 14.713 1.00 82.38 110 CYS A N 1
ATOM 836 C CA . CYS A 1 110 ? -3.663 12.280 14.648 1.00 82.38 110 CYS A CA 1
ATOM 837 C C . CYS A 1 110 ? -3.173 13.104 15.822 1.00 82.38 110 CYS A C 1
ATOM 839 O O . CYS A 1 110 ? -3.647 14.225 16.026 1.00 82.38 110 CYS A O 1
ATOM 841 N N . VAL A 1 111 ? -2.176 12.592 16.524 1.00 85.50 111 VAL A N 1
ATOM 842 C CA . VAL A 1 111 ? -1.478 13.301 17.591 1.00 85.50 111 VAL A CA 1
ATOM 843 C C . VAL A 1 111 ? -0.006 13.400 17.216 1.00 85.50 111 VAL A C 1
ATOM 845 O O . VAL A 1 111 ? 0.570 12.440 16.717 1.00 85.50 111 VAL A O 1
ATOM 848 N N . GLY A 1 112 ? 0.609 14.559 17.446 1.00 86.00 112 GLY A N 1
ATOM 849 C CA . GLY A 1 112 ? 2.030 14.779 17.172 1.00 86.00 112 GLY A CA 1
ATOM 850 C C . GLY A 1 112 ? 2.315 15.482 15.837 1.00 86.00 112 GLY A C 1
ATOM 851 O O . GLY A 1 112 ? 1.412 16.079 15.244 1.00 86.00 112 GLY A O 1
ATOM 852 N N . PRO A 1 113 ? 3.587 15.494 15.399 1.00 85.88 113 PRO A N 1
ATOM 853 C CA . PRO A 1 113 ? 4.001 16.163 14.170 1.00 85.88 113 PRO A CA 1
ATOM 854 C C . PRO A 1 113 ? 3.474 15.442 12.926 1.00 85.88 113 PRO A C 1
ATOM 856 O O . PRO A 1 113 ? 2.996 14.310 12.993 1.00 85.88 113 PRO A O 1
ATOM 859 N N . GLU A 1 114 ? 3.576 16.084 11.769 1.00 83.19 114 GLU A N 1
ATOM 860 C CA . GLU A 1 114 ? 3.319 15.430 10.490 1.00 83.19 114 GLU A CA 1
ATOM 861 C C . GLU A 1 114 ? 4.336 14.294 10.257 1.00 83.19 114 GLU A C 1
ATOM 863 O O . GLU A 1 114 ? 5.537 14.536 10.367 1.00 83.19 114 GLU A O 1
ATOM 868 N N . PRO A 1 115 ? 3.912 13.073 9.880 1.00 82.81 115 PRO A N 1
ATOM 869 C CA . PRO A 1 115 ? 4.816 11.928 9.806 1.00 82.81 115 PRO A CA 1
ATOM 870 C C . PRO A 1 115 ? 5.899 12.068 8.731 1.00 82.81 115 PRO A C 1
ATOM 872 O O . PRO A 1 115 ? 6.950 11.463 8.892 1.00 82.81 115 PRO A O 1
ATOM 875 N N . ILE A 1 116 ? 5.660 12.846 7.664 1.00 80.56 116 ILE A N 1
ATOM 876 C CA . ILE A 1 116 ? 6.569 12.980 6.510 1.00 80.56 116 ILE A CA 1
ATOM 877 C C . ILE A 1 116 ? 7.615 14.083 6.717 1.00 80.56 116 ILE A C 1
ATOM 879 O O . ILE A 1 116 ? 8.802 13.856 6.509 1.00 80.56 116 ILE A O 1
ATOM 883 N N . THR A 1 117 ? 7.193 15.278 7.131 1.00 80.31 117 THR A N 1
ATOM 884 C CA . THR A 1 117 ? 8.088 16.439 7.325 1.00 80.31 117 THR A CA 1
ATOM 885 C C . THR A 1 117 ? 8.597 16.575 8.751 1.00 80.31 117 THR A C 1
ATOM 887 O O . THR A 1 117 ? 9.535 17.331 8.996 1.00 80.31 117 THR A O 1
ATOM 890 N N . ASN A 1 118 ? 7.978 15.867 9.700 1.00 81.06 118 ASN A N 1
ATOM 891 C CA . ASN A 1 118 ? 8.174 16.052 11.133 1.00 81.06 118 ASN A CA 1
ATOM 892 C C . ASN A 1 118 ? 7.871 17.488 11.614 1.00 81.06 118 ASN A C 1
ATOM 894 O O . ASN A 1 118 ? 8.327 17.907 12.681 1.00 81.06 118 ASN A O 1
ATOM 898 N N . GLU A 1 119 ? 7.107 18.263 10.839 1.00 82.25 119 GLU A N 1
ATOM 899 C CA . GLU A 1 119 ? 6.695 19.607 11.230 1.00 82.25 119 GLU A CA 1
ATOM 900 C C . GLU A 1 119 ? 5.555 19.551 12.258 1.00 82.25 119 GLU A C 1
ATOM 902 O O . GLU A 1 119 ? 4.690 18.671 12.183 1.00 82.25 119 GLU A O 1
ATOM 907 N N . PRO A 1 120 ? 5.506 20.481 13.231 1.00 73.94 120 PRO A N 1
ATOM 908 C CA . PRO A 1 120 ? 4.388 20.565 14.160 1.00 73.94 120 PRO A CA 1
ATOM 909 C C . PRO A 1 120 ? 3.071 20.726 13.402 1.00 73.94 120 PRO A C 1
ATOM 911 O O . PRO A 1 120 ? 2.973 21.549 12.491 1.00 73.94 120 PRO A O 1
ATOM 914 N N . SER A 1 121 ? 2.030 20.010 13.826 1.00 65.56 121 SER A N 1
ATOM 915 C CA . SER A 1 121 ? 0.679 20.219 13.310 1.00 65.56 121 SER A CA 1
ATOM 916 C C . SER A 1 121 ? 0.256 21.670 13.587 1.00 65.56 121 SER A C 1
ATOM 918 O O . SER A 1 121 ? -0.071 22.009 14.727 1.00 65.56 121 SER A O 1
ATOM 920 N N . GLN A 1 122 ? 0.284 22.556 12.584 1.00 57.84 122 GLN A N 1
ATOM 921 C CA . GLN A 1 122 ? -0.042 23.986 12.733 1.00 57.84 122 GLN A CA 1
ATOM 922 C C . GLN A 1 122 ? -1.556 24.232 12.905 1.00 57.84 122 GLN A C 1
ATOM 924 O O . GLN A 1 122 ? -2.163 25.020 12.184 1.00 57.84 122 GLN A O 1
ATOM 929 N N . GLY A 1 123 ? -2.215 23.512 13.815 1.00 50.06 123 GLY A N 1
ATOM 930 C CA . GLY A 1 123 ? -3.656 23.627 14.069 1.00 50.06 123 GLY A CA 1
ATOM 931 C C . GLY A 1 123 ? -4.559 23.117 12.938 1.00 50.06 123 GLY A C 1
ATOM 932 O O . GLY A 1 123 ? -5.773 23.087 13.108 1.00 50.06 123 GLY A O 1
ATOM 933 N N . GLN A 1 124 ? -3.998 22.673 11.809 1.00 51.69 124 GLN A N 1
ATOM 934 C CA . GLN A 1 124 ? -4.709 21.876 10.816 1.00 51.69 124 GLN A CA 1
ATOM 935 C C . GLN A 1 124 ? -4.603 20.411 11.230 1.00 51.69 124 GLN A C 1
ATOM 937 O O . GLN A 1 124 ? -3.612 19.736 10.958 1.00 51.69 124 GLN A O 1
ATOM 942 N N . THR A 1 125 ? -5.610 19.921 11.946 1.00 50.84 125 THR A N 1
ATOM 943 C CA . THR A 1 125 ? -5.798 18.492 12.194 1.00 50.84 125 THR A CA 1
ATOM 944 C C . THR A 1 125 ? -5.944 17.788 10.846 1.00 50.84 125 THR A C 1
ATOM 946 O O . THR A 1 125 ? -7.030 17.739 10.275 1.00 50.84 125 THR A O 1
ATOM 949 N N . VAL A 1 126 ? -4.846 17.225 10.332 1.00 52.06 126 VAL A N 1
ATOM 950 C CA . VAL A 1 126 ? -4.821 16.431 9.087 1.00 52.06 126 VAL A CA 1
ATOM 951 C C . VAL A 1 126 ? -5.831 15.272 9.137 1.00 52.06 126 VAL A C 1
ATOM 953 O O . VAL A 1 126 ? -6.327 14.825 8.108 1.00 52.06 126 VAL A O 1
ATOM 956 N N . CYS A 1 127 ? -6.219 14.851 10.343 1.00 54.88 127 CYS A N 1
ATOM 957 C CA . CYS A 1 127 ? -7.172 13.772 10.578 1.00 54.88 127 CYS A CA 1
ATOM 958 C C . CYS A 1 127 ? -8.611 14.205 10.878 1.00 54.88 127 CYS A C 1
ATOM 960 O O . CYS A 1 127 ? -9.473 13.350 11.013 1.00 54.88 127 CYS A O 1
ATOM 962 N N . GLY A 1 128 ? -8.929 15.504 10.890 1.00 44.62 128 GLY A N 1
ATOM 963 C CA . GLY A 1 128 ? -10.283 15.991 11.195 1.00 44.62 128 GLY A CA 1
ATOM 964 C C . GLY A 1 128 ? -11.354 15.709 10.130 1.00 44.62 128 GLY A C 1
ATOM 965 O O . GLY A 1 128 ? -12.469 16.216 10.247 1.00 44.62 128 GLY A O 1
ATOM 966 N N . MET A 1 129 ? -11.045 14.946 9.080 1.00 52.19 129 MET A N 1
ATOM 967 C CA . MET A 1 129 ? -11.998 14.599 8.029 1.00 52.19 129 MET A CA 1
ATOM 968 C C . MET A 1 129 ? -12.353 13.115 8.089 1.00 52.19 129 MET A C 1
ATOM 970 O O . MET A 1 129 ? -11.478 12.252 8.084 1.00 52.19 129 MET A O 1
ATOM 974 N N . SER A 1 130 ? -13.656 12.819 8.081 1.00 54.56 130 SER A N 1
ATOM 975 C CA . SER A 1 130 ? -14.142 11.491 7.707 1.00 54.56 130 SER A CA 1
ATOM 976 C C . SER A 1 130 ? -13.789 11.285 6.239 1.00 54.56 130 SER A C 1
ATOM 978 O O . SER A 1 130 ? -14.306 11.976 5.359 1.00 54.56 130 SER A O 1
ATOM 980 N N . LEU A 1 131 ? -12.822 10.411 5.984 1.00 62.84 131 LEU A N 1
ATOM 981 C CA . LEU A 1 131 ? -12.284 10.203 4.653 1.00 62.84 131 LEU A CA 1
ATOM 982 C C . LEU A 1 131 ? -12.839 8.898 4.089 1.00 62.84 131 LEU A C 1
ATOM 984 O O . LEU A 1 131 ? -12.739 7.860 4.747 1.00 62.84 131 LEU A O 1
ATOM 988 N N . PRO A 1 132 ? -13.427 8.917 2.880 1.00 64.25 132 PRO A N 1
ATOM 989 C CA . PRO A 1 132 ? -13.848 7.687 2.244 1.00 64.25 132 PRO A CA 1
ATOM 990 C C . PRO A 1 132 ? -12.605 6.857 1.920 1.00 64.25 132 PRO A C 1
ATOM 992 O O . PRO A 1 132 ? -11.730 7.292 1.166 1.00 64.25 132 PRO A O 1
ATOM 995 N N . PHE A 1 133 ? -12.531 5.658 2.493 1.00 71.06 133 PHE A N 1
ATOM 996 C CA . PHE A 1 133 ? -11.512 4.687 2.129 1.00 71.06 133 PHE A CA 1
ATOM 997 C C . PHE A 1 133 ? -11.988 3.920 0.899 1.00 71.06 133 PHE A C 1
ATOM 999 O O . PHE A 1 133 ? -13.030 3.255 0.920 1.00 71.06 133 PHE A O 1
ATOM 1006 N N . LYS A 1 134 ? -11.203 3.989 -0.176 1.00 79.19 134 LYS A N 1
ATOM 1007 C CA . LYS A 1 134 ? -11.234 2.974 -1.220 1.00 79.19 134 LYS A CA 1
ATOM 1008 C C . LYS A 1 134 ? -10.603 1.718 -0.633 1.00 79.19 134 LYS A C 1
ATOM 1010 O O . LYS A 1 134 ? -9.485 1.761 -0.120 1.00 79.19 134 LYS A O 1
ATOM 1015 N N . MET A 1 135 ? -11.336 0.617 -0.703 1.00 85.44 135 MET A N 1
ATOM 1016 C CA . MET A 1 135 ? -10.838 -0.689 -0.300 1.00 85.44 135 MET A CA 1
ATOM 1017 C C . MET A 1 135 ? -10.732 -1.589 -1.522 1.00 85.44 135 MET A C 1
ATOM 1019 O O . MET A 1 135 ? -11.530 -1.480 -2.455 1.00 85.44 135 MET A O 1
ATOM 1023 N N . THR A 1 136 ? -9.722 -2.445 -1.538 1.00 88.19 136 THR A N 1
ATOM 1024 C CA . THR A 1 136 ? -9.519 -3.431 -2.600 1.00 88.19 136 THR A CA 1
ATOM 1025 C C . THR A 1 136 ? -8.927 -4.686 -1.986 1.00 88.19 136 THR A C 1
ATOM 1027 O O . THR A 1 136 ? -8.076 -4.600 -1.098 1.00 88.19 136 THR A O 1
ATOM 1030 N N . VAL A 1 137 ? -9.394 -5.837 -2.450 1.00 91.12 137 VAL A N 1
ATOM 1031 C CA . VAL A 1 137 ? -8.895 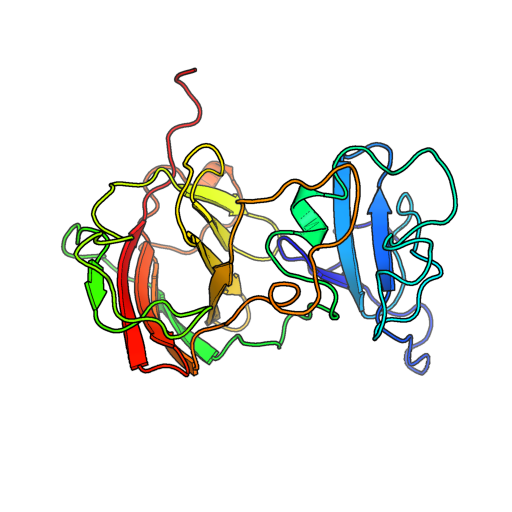-7.150 -2.060 1.00 91.12 137 VAL A CA 1
ATOM 1032 C C . VAL A 1 137 ? -8.200 -7.772 -3.264 1.00 91.12 137 VAL A C 1
ATOM 1034 O O . VAL A 1 137 ? -8.818 -8.039 -4.295 1.00 91.12 137 VAL A O 1
ATOM 1037 N N . ARG A 1 138 ? -6.892 -7.975 -3.126 1.00 91.25 138 ARG A N 1
ATOM 1038 C CA . ARG A 1 138 ? -6.092 -8.855 -3.986 1.00 91.25 138 ARG A CA 1
ATOM 1039 C C . ARG A 1 138 ? -5.709 -10.062 -3.127 1.00 91.25 138 ARG A C 1
ATOM 1041 O O . ARG A 1 138 ? -6.590 -10.636 -2.496 1.00 91.25 138 ARG A O 1
ATOM 1048 N N . ASP A 1 139 ? -4.425 -10.393 -3.016 1.00 94.69 139 ASP A N 1
ATOM 1049 C CA . ASP A 1 139 ? -3.960 -11.302 -1.962 1.00 94.69 139 ASP A CA 1
ATOM 1050 C C . ASP A 1 139 ? -3.763 -10.574 -0.626 1.00 94.69 139 ASP A C 1
ATOM 1052 O O . ASP A 1 139 ? -3.738 -11.204 0.427 1.00 94.69 139 ASP A O 1
ATOM 1056 N N . THR A 1 140 ? -3.664 -9.240 -0.653 1.00 94.38 140 THR A N 1
ATOM 1057 C CA . THR A 1 140 ? -3.745 -8.368 0.525 1.00 94.38 140 THR A CA 1
ATOM 1058 C C . THR A 1 140 ? -5.074 -7.617 0.563 1.00 94.38 140 THR A C 1
ATOM 1060 O O . THR A 1 140 ? -5.767 -7.466 -0.449 1.00 94.38 140 THR A O 1
ATOM 1063 N N . VAL A 1 141 ? -5.426 -7.109 1.745 1.00 93.44 141 VAL A N 1
ATOM 1064 C CA . VAL A 1 141 ? -6.549 -6.180 1.917 1.00 93.44 141 VAL A CA 1
ATOM 1065 C C . VAL A 1 141 ? -5.988 -4.775 2.055 1.00 93.44 141 VAL A C 1
ATOM 1067 O O . VAL A 1 141 ? -5.288 -4.471 3.022 1.00 93.44 141 VAL A O 1
ATOM 1070 N N . THR A 1 142 ? -6.291 -3.912 1.095 1.00 90.88 142 THR A N 1
ATOM 1071 C CA . THR A 1 142 ? -5.767 -2.547 1.052 1.00 90.88 142 THR A CA 1
ATOM 1072 C C . THR A 1 142 ? -6.851 -1.530 1.369 1.00 90.88 142 THR A C 1
ATOM 1074 O O . THR A 1 142 ? -7.977 -1.634 0.886 1.00 90.88 142 THR A O 1
ATOM 1077 N N . PHE A 1 143 ? -6.483 -0.509 2.137 1.00 88.31 143 PHE A N 1
ATOM 1078 C CA . PHE A 1 143 ? -7.307 0.626 2.516 1.00 88.31 143 PHE A CA 1
ATOM 1079 C C . PHE A 1 143 ? -6.557 1.903 2.156 1.00 88.31 143 PHE A C 1
ATOM 1081 O O . PHE A 1 143 ? -5.485 2.187 2.693 1.00 88.31 143 PHE A O 1
ATOM 1088 N N . VAL A 1 144 ? -7.128 2.684 1.248 1.00 79.25 144 VAL A N 1
ATOM 1089 C CA . VAL A 1 144 ? -6.519 3.916 0.747 1.00 79.25 144 VAL A CA 1
ATOM 1090 C C . VAL A 1 144 ? -7.535 5.037 0.864 1.00 79.25 144 VAL A C 1
ATOM 1092 O O . VAL A 1 144 ? -8.658 4.906 0.381 1.00 79.25 144 VAL A O 1
ATOM 1095 N N . VAL A 1 145 ? -7.167 6.148 1.493 1.00 70.94 145 VAL A N 1
ATOM 1096 C CA . VAL A 1 145 ? -8.012 7.348 1.470 1.00 70.94 145 VAL A CA 1
ATOM 1097 C C . VAL A 1 145 ? -8.133 7.882 0.041 1.00 70.94 145 VAL A C 1
ATOM 1099 O O . VAL A 1 145 ? -7.142 7.959 -0.682 1.00 70.94 145 VAL A O 1
ATOM 1102 N N . ASN A 1 146 ? -9.351 8.256 -0.366 1.00 58.47 146 ASN A N 1
ATOM 1103 C CA . ASN A 1 146 ? -9.603 8.822 -1.688 1.00 58.47 146 ASN A CA 1
ATOM 1104 C C . ASN A 1 146 ? -8.746 10.078 -1.957 1.00 58.47 146 ASN A C 1
ATOM 1106 O O . ASN A 1 146 ? -8.775 11.052 -1.204 1.00 58.47 146 ASN A O 1
ATOM 1110 N N . LEU A 1 147 ? -8.037 10.043 -3.086 1.00 53.25 147 LEU A N 1
ATOM 1111 C CA . LEU A 1 147 ? -6.991 10.974 -3.519 1.00 53.25 147 LEU A CA 1
ATOM 1112 C C . LEU A 1 147 ? -7.503 12.370 -3.918 1.00 53.25 147 LEU A C 1
ATOM 1114 O O . LEU A 1 147 ? -6.716 13.224 -4.318 1.00 53.25 147 LEU A O 1
ATOM 1118 N N . THR A 1 148 ? -8.813 12.617 -3.858 1.00 50.81 148 THR A N 1
ATOM 1119 C CA . THR A 1 148 ? -9.415 13.876 -4.329 1.00 50.81 148 THR A CA 1
ATOM 1120 C C . THR A 1 148 ? -9.160 15.052 -3.396 1.00 50.81 148 THR A C 1
ATOM 1122 O O . THR A 1 148 ? -9.309 16.204 -3.806 1.00 50.81 148 THR A O 1
ATOM 1125 N N . ASN A 1 149 ? -8.801 14.781 -2.140 1.00 49.66 149 ASN A N 1
ATOM 1126 C CA . ASN A 1 149 ? -8.575 15.828 -1.161 1.00 49.66 149 ASN A CA 1
ATOM 1127 C C . ASN A 1 149 ? -7.106 16.228 -1.119 1.00 49.66 149 ASN A C 1
ATOM 1129 O O . ASN A 1 149 ? -6.200 15.407 -1.012 1.00 49.66 149 ASN A O 1
ATOM 1133 N N . ARG A 1 150 ? -6.912 17.544 -1.154 1.00 58.75 150 ARG A N 1
ATOM 1134 C CA . ARG A 1 150 ? -5.650 18.234 -0.940 1.00 58.75 150 ARG A CA 1
ATOM 1135 C C . ARG A 1 150 ? -5.234 18.118 0.537 1.00 58.75 150 ARG A C 1
ATOM 1137 O O . ARG A 1 150 ? -5.291 19.102 1.272 1.00 58.75 150 ARG A O 1
ATOM 1144 N N . LEU A 1 151 ? -4.865 16.916 0.976 1.00 64.69 151 LEU A N 1
ATOM 1145 C CA . LEU A 1 151 ? -4.402 16.632 2.334 1.00 64.69 151 LEU A CA 1
ATOM 1146 C C . LEU A 1 151 ? -2.880 16.534 2.407 1.00 64.69 151 LEU A C 1
ATOM 1148 O O . LEU A 1 151 ? -2.308 15.840 1.567 1.00 64.69 151 LEU A O 1
ATOM 1152 N N . PRO A 1 152 ? -2.224 17.179 3.403 1.00 71.25 152 PRO A N 1
ATOM 1153 C CA . PRO A 1 152 ? -0.764 17.209 3.515 1.00 71.25 152 PRO A CA 1
ATOM 1154 C C . PRO A 1 152 ? -0.140 15.831 3.413 1.00 71.25 152 PRO A C 1
ATOM 1156 O O . PRO A 1 152 ? 0.910 15.713 2.810 1.00 71.25 152 PRO A O 1
ATOM 1159 N N . TRP A 1 153 ? -0.824 14.807 3.921 1.00 78.44 153 TRP A N 1
ATOM 1160 C CA . TRP A 1 153 ? -0.533 13.398 3.713 1.00 78.44 153 TRP A CA 1
ATOM 1161 C C . TRP A 1 153 ? -1.816 12.575 3.921 1.00 78.44 153 TRP A C 1
ATOM 1163 O O . TRP A 1 153 ? -2.823 13.080 4.423 1.00 78.44 153 TRP A O 1
ATOM 1173 N N . MET A 1 154 ? -1.785 11.300 3.550 1.00 79.75 154 MET A N 1
ATOM 1174 C CA . MET A 1 154 ? -2.868 10.336 3.698 1.00 79.75 154 MET A CA 1
ATOM 1175 C C . MET A 1 154 ? -2.332 8.988 4.186 1.00 79.75 154 MET A C 1
ATOM 1177 O O . MET A 1 154 ? -1.206 8.614 3.846 1.00 79.75 154 MET A O 1
ATOM 1181 N N . PRO A 1 155 ? -3.123 8.237 4.972 1.00 84.62 155 PRO A N 1
ATOM 1182 C CA . PRO A 1 155 ? -2.766 6.884 5.346 1.00 84.62 155 PRO A CA 1
ATOM 1183 C C . PRO A 1 155 ? -3.057 5.897 4.210 1.00 84.62 155 PRO A C 1
ATOM 1185 O O . PRO A 1 155 ? -4.130 5.893 3.598 1.00 84.62 155 PRO A O 1
ATOM 1188 N N . PHE A 1 156 ? -2.090 5.025 3.977 1.00 88.00 156 PHE A N 1
ATOM 1189 C CA . PHE A 1 156 ? -2.199 3.770 3.254 1.00 88.00 156 PHE A CA 1
ATOM 1190 C C . PHE A 1 156 ? -2.115 2.644 4.280 1.00 88.00 156 PHE A C 1
ATOM 1192 O O . PHE A 1 156 ? -1.146 2.577 5.036 1.00 88.00 156 PHE A O 1
ATOM 1199 N N . ILE A 1 157 ? -3.116 1.772 4.326 1.00 91.44 157 ILE A N 1
ATOM 1200 C CA . ILE A 1 157 ? -3.102 0.594 5.196 1.00 91.44 157 ILE A CA 1
ATOM 1201 C C . ILE A 1 157 ? -3.180 -0.636 4.314 1.00 91.44 157 ILE A C 1
ATOM 1203 O O . ILE A 1 157 ? -4.039 -0.728 3.438 1.00 91.44 157 ILE A O 1
ATOM 1207 N N . GLU A 1 158 ? -2.313 -1.601 4.566 1.00 93.62 158 GLU A N 1
ATOM 1208 C CA . GLU A 1 158 ? -2.370 -2.891 3.900 1.00 93.62 158 GLU A CA 1
ATOM 1209 C C . GLU A 1 158 ? -2.232 -4.010 4.919 1.00 93.62 158 GLU A C 1
ATOM 1211 O O . GLU A 1 158 ? -1.399 -3.947 5.823 1.00 93.62 158 GLU A O 1
ATOM 1216 N N . VAL A 1 159 ? -3.100 -5.007 4.780 1.00 95.50 159 VAL A N 1
ATOM 1217 C CA . VAL A 1 159 ? -3.176 -6.185 5.635 1.00 95.50 159 VAL A CA 1
ATOM 1218 C C . VAL A 1 159 ? -2.788 -7.406 4.817 1.00 95.50 159 VAL A C 1
ATOM 1220 O O . VAL A 1 159 ? -3.394 -7.687 3.783 1.00 95.50 159 VAL A O 1
ATOM 1223 N N . ASP A 1 160 ? -1.817 -8.153 5.324 1.00 95.69 160 ASP A N 1
ATOM 1224 C CA . ASP A 1 160 ? -1.457 -9.480 4.854 1.00 95.69 160 ASP A CA 1
ATOM 1225 C C . ASP A 1 160 ? -2.307 -10.531 5.591 1.00 95.69 160 ASP A C 1
ATOM 1227 O O . ASP A 1 160 ? -2.084 -10.777 6.784 1.00 95.69 160 ASP A O 1
ATOM 1231 N N . PRO A 1 161 ? -3.286 -11.160 4.920 1.00 94.06 161 PRO A N 1
ATOM 1232 C CA . PRO A 1 161 ? -4.186 -12.111 5.561 1.00 94.06 161 PRO A CA 1
ATOM 1233 C C . PRO A 1 161 ? -3.514 -13.438 5.924 1.00 94.06 161 PRO A C 1
ATOM 1235 O O . PRO A 1 161 ? -4.032 -14.171 6.763 1.00 94.06 161 PRO A O 1
ATOM 1238 N N . VAL A 1 162 ? -2.380 -13.770 5.306 1.00 93.62 162 VAL A N 1
ATOM 1239 C CA . VAL A 1 162 ? -1.671 -15.034 5.539 1.00 93.62 162 VAL A CA 1
ATOM 1240 C C . VAL A 1 162 ? -0.699 -14.890 6.708 1.00 93.62 162 VAL A C 1
ATOM 1242 O O . VAL A 1 162 ? -0.646 -15.761 7.573 1.00 93.62 162 VAL A O 1
ATOM 1245 N N . ALA A 1 163 ? 0.054 -13.790 6.757 1.00 94.44 163 ALA A N 1
ATOM 1246 C CA . ALA A 1 163 ? 0.987 -13.498 7.843 1.00 94.44 163 ALA A CA 1
ATOM 1247 C C . ALA A 1 163 ? 0.295 -12.900 9.080 1.00 94.44 163 ALA A C 1
ATOM 1249 O O . ALA A 1 163 ? 0.887 -12.885 10.158 1.00 94.44 163 ALA A O 1
ATOM 1250 N N . MET A 1 164 ? -0.952 -12.431 8.943 1.00 95.94 164 MET A N 1
ATOM 1251 C CA . MET A 1 164 ? -1.697 -11.721 9.992 1.00 95.94 164 MET A CA 1
ATOM 1252 C C . MET A 1 164 ? -0.940 -10.492 10.515 1.00 95.94 164 MET A C 1
ATOM 1254 O O . MET A 1 164 ? -0.914 -10.188 11.711 1.00 95.94 164 MET A O 1
ATOM 1258 N N . THR A 1 165 ? -0.344 -9.761 9.578 1.00 96.56 165 THR A N 1
ATOM 1259 C CA . THR A 1 165 ? 0.412 -8.530 9.814 1.00 96.56 165 THR A CA 1
ATOM 1260 C C . THR A 1 165 ? -0.111 -7.410 8.932 1.00 96.56 165 THR A C 1
ATOM 1262 O O . THR A 1 165 ? -0.696 -7.655 7.880 1.00 96.56 165 THR A O 1
ATOM 1265 N N . ALA A 1 166 ? 0.110 -6.170 9.347 1.00 96.00 166 ALA A N 1
ATOM 1266 C CA . ALA A 1 166 ? -0.292 -4.991 8.604 1.00 96.00 166 ALA A CA 1
ATOM 1267 C C . ALA A 1 166 ? 0.800 -3.929 8.593 1.00 96.00 166 ALA A C 1
ATOM 1269 O O . ALA A 1 166 ? 1.715 -3.932 9.422 1.00 96.00 166 ALA A O 1
ATOM 1270 N N . ARG A 1 167 ? 0.691 -3.036 7.612 1.00 93.94 167 ARG A N 1
ATOM 1271 C CA . ARG A 1 167 ? 1.510 -1.840 7.469 1.00 93.94 167 ARG A CA 1
ATOM 1272 C C . ARG A 1 167 ? 0.592 -0.648 7.358 1.00 93.94 167 ARG A C 1
ATOM 1274 O O . ARG A 1 167 ? -0.445 -0.716 6.702 1.00 93.94 167 ARG A O 1
ATOM 1281 N N . VAL A 1 168 ? 0.984 0.430 8.015 1.00 92.69 168 VAL A N 1
ATOM 1282 C CA . VAL A 1 168 ? 0.306 1.721 7.951 1.00 92.69 168 VAL A CA 1
ATOM 1283 C C . VAL A 1 168 ? 1.363 2.728 7.543 1.00 92.69 168 VAL A C 1
ATOM 1285 O O . VAL A 1 168 ? 2.333 2.923 8.270 1.00 92.69 168 VAL A O 1
ATOM 1288 N N . CYS A 1 169 ? 1.209 3.327 6.371 1.00 90.06 169 CYS A N 1
ATOM 1289 C CA . CYS A 1 169 ? 2.180 4.252 5.806 1.00 90.06 169 CYS A CA 1
ATOM 1290 C C . CYS A 1 169 ? 1.533 5.591 5.490 1.00 90.06 169 CYS A C 1
ATOM 1292 O O . CYS A 1 169 ? 0.386 5.654 5.058 1.00 90.06 169 CYS A O 1
ATOM 1294 N N . ALA A 1 170 ? 2.273 6.661 5.729 1.00 86.44 170 ALA A N 1
ATOM 1295 C CA . ALA A 1 170 ? 1.911 8.003 5.340 1.00 86.44 170 ALA A CA 1
ATOM 1296 C C . ALA A 1 170 ? 2.525 8.300 3.976 1.00 86.44 170 ALA A C 1
ATOM 1298 O O . ALA A 1 170 ? 3.721 8.091 3.761 1.00 86.44 170 ALA A O 1
ATOM 1299 N N . TYR A 1 171 ? 1.695 8.817 3.082 1.00 79.44 171 TYR A N 1
ATOM 1300 C CA . TYR A 1 171 ? 2.110 9.291 1.772 1.00 79.44 171 TYR A CA 1
ATOM 1301 C C . TYR A 1 171 ? 1.456 10.622 1.447 1.00 79.44 171 TYR A C 1
ATOM 1303 O O . TYR A 1 171 ? 0.427 10.942 2.034 1.00 79.44 171 TYR A O 1
ATOM 1311 N N . ARG A 1 172 ? 1.977 11.394 0.492 1.00 75.12 172 ARG A N 1
ATOM 1312 C CA . ARG A 1 172 ? 1.238 12.548 -0.039 1.00 75.12 172 ARG A CA 1
ATOM 1313 C C . ARG A 1 172 ? 0.798 12.264 -1.463 1.00 75.12 172 ARG A C 1
ATOM 1315 O O . ARG A 1 172 ? 1.581 11.798 -2.279 1.00 75.12 172 ARG A O 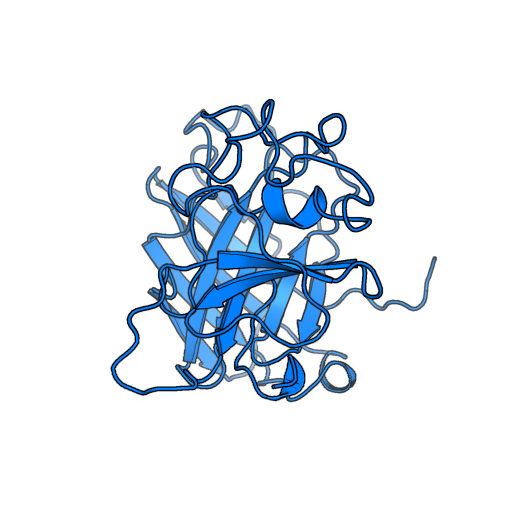1
ATOM 1322 N N . SER A 1 173 ? -0.455 12.581 -1.770 1.00 63.22 173 SER A N 1
ATOM 1323 C CA . SER A 1 173 ? -0.968 12.551 -3.147 1.00 63.22 173 SER A CA 1
ATOM 1324 C C . SER A 1 173 ? -0.686 13.826 -3.922 1.00 63.22 173 SER A C 1
ATOM 1326 O O . SER A 1 173 ? -1.111 13.949 -5.068 1.00 63.22 173 SER A O 1
ATOM 1328 N N . PHE A 1 174 ? -0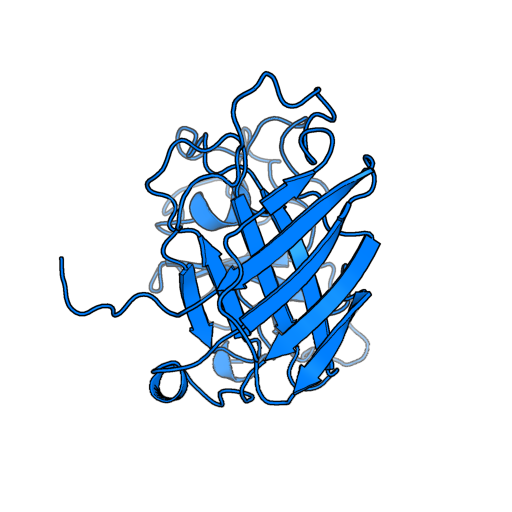.074 14.815 -3.273 1.00 50.47 174 PHE A N 1
ATOM 1329 C CA . PHE A 1 174 ? -0.264 16.199 -3.665 1.00 50.47 174 PHE A CA 1
ATOM 1330 C C . PHE A 1 174 ? 0.345 16.612 -4.983 1.00 50.47 174 PHE A C 1
ATOM 1332 O O . PHE A 1 174 ? -0.034 17.647 -5.522 1.00 50.47 174 PHE A O 1
ATOM 1339 N N . ASP A 1 175 ? 1.194 15.769 -5.531 1.00 44.94 175 ASP A N 1
ATOM 1340 C CA . ASP A 1 175 ? 1.820 16.048 -6.784 1.00 44.94 175 ASP A CA 1
ATOM 1341 C C . ASP A 1 175 ? 1.761 14.793 -7.647 1.00 44.94 175 ASP A C 1
ATOM 1343 O O . ASP A 1 175 ? 2.723 14.036 -7.771 1.00 44.94 175 ASP A O 1
ATOM 1347 N N . VAL A 1 176 ? 0.613 14.591 -8.297 1.00 49.22 176 VAL A N 1
ATOM 1348 C CA . VAL A 1 176 ? 0.619 14.003 -9.642 1.00 49.22 176 VAL A CA 1
ATOM 1349 C C . VAL A 1 176 ? 1.396 15.001 -10.509 1.00 49.22 176 VAL A C 1
ATOM 1351 O O . VAL A 1 176 ? 0.820 15.881 -11.148 1.00 49.22 176 VAL A O 1
ATOM 1354 N N . TYR A 1 177 ? 2.725 14.974 -10.379 1.00 51.00 177 TYR A N 1
ATOM 1355 C CA . TYR A 1 177 ? 3.643 15.776 -11.170 1.00 51.00 177 TYR A CA 1
ATOM 1356 C C . TYR A 1 177 ? 3.502 15.363 -12.634 1.00 51.00 177 TYR A C 1
ATOM 1358 O O . TYR A 1 177 ? 3.064 14.261 -12.938 1.00 51.00 177 TYR A O 1
ATOM 1366 N N . ASP A 1 178 ? 3.891 16.264 -13.530 1.00 54.81 178 ASP A N 1
ATOM 1367 C CA . ASP A 1 178 ? 3.812 16.182 -14.992 1.00 54.81 178 ASP A CA 1
ATOM 1368 C C . ASP A 1 178 ? 4.483 14.918 -15.589 1.00 54.8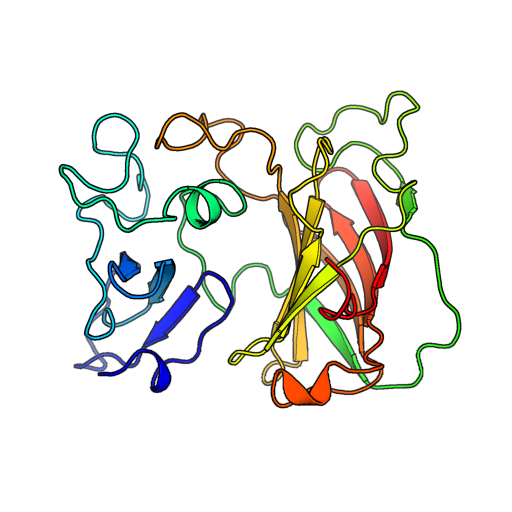1 178 ASP A C 1
ATOM 1370 O O . ASP A 1 178 ? 5.596 14.963 -16.126 1.00 54.81 178 ASP A O 1
ATOM 1374 N N . ASN A 1 179 ? 3.826 13.760 -15.441 1.00 61.28 179 ASN A N 1
ATOM 1375 C CA . ASN A 1 179 ? 4.326 12.424 -15.770 1.00 61.28 179 ASN A CA 1
ATOM 1376 C C . ASN A 1 179 ? 5.765 12.178 -15.268 1.00 61.28 179 ASN A C 1
ATOM 1378 O O . ASN A 1 179 ? 6.600 11.676 -16.020 1.00 61.28 179 ASN A O 1
ATOM 1382 N N . SER A 1 180 ? 6.113 12.614 -14.053 1.00 72.38 180 SER A N 1
ATOM 1383 C CA . SER A 1 180 ? 7.487 12.517 -13.533 1.00 72.38 180 SER A CA 1
ATOM 1384 C C . SER A 1 180 ? 7.532 12.070 -12.077 1.00 72.38 180 SER A C 1
ATOM 1386 O O . SER A 1 180 ? 6.570 12.228 -11.326 1.00 72.38 180 SER A O 1
ATOM 1388 N N . CYS A 1 181 ? 8.661 11.494 -11.677 1.00 78.94 181 CYS A N 1
ATOM 1389 C CA . CYS A 1 181 ? 8.883 11.053 -10.313 1.00 78.94 181 CYS A CA 1
ATOM 1390 C C . CYS A 1 181 ? 8.826 12.208 -9.302 1.00 78.94 181 CYS A C 1
ATOM 1392 O O . CYS A 1 181 ? 9.277 13.320 -9.600 1.00 78.94 181 CYS A O 1
ATOM 1394 N N . PRO A 1 182 ? 8.383 11.938 -8.061 1.00 75.88 182 PRO A N 1
ATOM 1395 C CA . PRO A 1 182 ? 8.448 12.924 -6.994 1.00 75.88 182 PRO A CA 1
ATOM 1396 C C . PRO A 1 182 ? 9.901 13.351 -6.688 1.00 75.88 182 PRO A C 1
ATOM 1398 O O . PRO A 1 182 ? 10.857 12.585 -6.892 1.00 75.88 182 PRO A O 1
ATOM 1401 N N . PRO A 1 183 ? 10.109 14.583 -6.186 1.00 74.50 183 PRO A N 1
ATOM 1402 C CA . PRO A 1 183 ? 11.426 15.057 -5.778 1.00 74.50 183 PRO A CA 1
ATOM 1403 C C . PRO A 1 183 ? 11.958 14.232 -4.600 1.00 74.50 183 PRO A C 1
ATOM 1405 O O . PRO A 1 183 ? 11.184 13.736 -3.790 1.00 74.50 183 PRO A O 1
ATOM 1408 N N . ALA A 1 184 ? 13.284 14.110 -4.474 1.00 73.06 184 ALA A N 1
ATOM 1409 C CA . ALA A 1 184 ? 13.939 13.174 -3.548 1.00 73.06 184 ALA A CA 1
ATOM 1410 C C . ALA A 1 184 ? 13.472 13.252 -2.081 1.00 73.06 184 ALA A C 1
ATOM 1412 O O . ALA A 1 184 ? 13.313 12.224 -1.434 1.00 73.06 184 ALA A O 1
ATOM 1413 N N . TRP A 1 185 ? 13.194 14.452 -1.564 1.00 69.19 185 TRP A N 1
ATOM 1414 C CA . TRP A 1 185 ? 12.693 14.664 -0.195 1.00 69.19 185 TRP A CA 1
ATOM 1415 C C . TRP A 1 185 ? 11.242 14.194 0.020 1.00 69.19 185 TRP A C 1
ATOM 1417 O O . TRP A 1 185 ? 10.730 14.255 1.133 1.00 69.19 185 TRP A O 1
ATOM 1427 N N . HIS A 1 186 ? 10.584 13.745 -1.046 1.00 70.19 186 HIS A N 1
ATOM 1428 C CA . HIS A 1 186 ? 9.197 13.308 -1.097 1.00 70.19 186 HIS A CA 1
ATOM 1429 C C . HIS A 1 186 ? 9.040 11.972 -1.844 1.00 70.19 186 HIS A C 1
ATOM 1431 O O . HIS A 1 186 ? 7.944 11.618 -2.270 1.00 70.19 186 HIS A O 1
ATOM 1437 N N . ARG A 1 187 ? 10.142 11.247 -2.079 1.00 73.31 187 ARG A N 1
ATOM 1438 C CA . ARG A 1 187 ? 10.071 9.998 -2.836 1.00 73.31 187 ARG A CA 1
ATOM 1439 C C . ARG A 1 187 ? 9.409 8.917 -2.013 1.00 73.31 187 ARG A C 1
ATOM 1441 O O . ARG A 1 187 ? 8.398 8.401 -2.449 1.00 73.31 187 ARG A O 1
ATOM 1448 N N . ASP A 1 188 ? 9.913 8.621 -0.823 1.00 78.44 188 ASP A N 1
ATOM 1449 C CA . ASP A 1 188 ? 9.523 7.388 -0.148 1.00 78.44 188 ASP A CA 1
ATOM 1450 C C . ASP A 1 188 ? 8.495 7.602 0.976 1.00 78.44 188 ASP A C 1
ATOM 1452 O O . ASP A 1 188 ? 8.577 8.574 1.735 1.00 78.44 188 ASP A O 1
ATOM 1456 N N . PRO A 1 189 ? 7.518 6.692 1.112 1.00 82.12 189 PRO A N 1
ATOM 1457 C CA . PRO A 1 189 ? 6.505 6.750 2.148 1.00 82.12 189 PRO A CA 1
ATOM 1458 C C . PRO A 1 189 ? 7.127 6.453 3.506 1.00 82.12 189 PRO A C 1
ATOM 1460 O O . PRO A 1 189 ? 8.047 5.642 3.643 1.00 82.12 189 PRO A O 1
ATOM 1463 N N . ILE A 1 190 ? 6.562 7.062 4.543 1.00 87.94 190 ILE A N 1
ATOM 1464 C CA . ILE A 1 190 ? 7.001 6.829 5.917 1.00 87.94 190 ILE A CA 1
ATOM 1465 C C . ILE A 1 190 ? 6.008 5.891 6.575 1.00 87.94 190 ILE A C 1
ATOM 1467 O O . ILE A 1 190 ? 4.841 6.232 6.738 1.00 87.94 190 ILE A O 1
ATOM 1471 N N . CYS A 1 191 ? 6.462 4.700 6.949 1.00 91.62 191 CYS A N 1
ATOM 1472 C CA . CYS A 1 191 ? 5.619 3.700 7.590 1.00 91.62 191 CYS A CA 1
ATOM 1473 C C . CYS A 1 191 ? 5.742 3.726 9.114 1.00 91.62 191 CYS A C 1
ATOM 1475 O O . CYS A 1 191 ? 6.793 4.041 9.677 1.00 91.62 191 CYS A O 1
ATOM 1477 N N . ALA A 1 192 ? 4.645 3.375 9.778 1.00 94.50 192 ALA A N 1
ATOM 1478 C CA . ALA A 1 192 ? 4.581 3.200 11.215 1.00 94.50 192 ALA A CA 1
ATOM 1479 C C . ALA A 1 192 ? 5.584 2.135 11.679 1.00 94.50 192 ALA A C 1
ATOM 1481 O O . ALA A 1 192 ? 5.821 1.142 10.994 1.00 94.50 192 ALA A O 1
ATOM 1482 N N . ASN A 1 193 ? 6.182 2.331 12.853 1.00 95.44 193 ASN A N 1
ATOM 1483 C CA . ASN A 1 193 ? 7.135 1.396 13.454 1.00 95.44 193 ASN A CA 1
ATOM 1484 C C . ASN A 1 193 ? 6.477 0.431 14.462 1.00 95.44 193 ASN A C 1
ATOM 1486 O O . ASN A 1 193 ? 7.090 -0.568 14.840 1.00 95.44 193 ASN A O 1
ATOM 1490 N N . SER A 1 194 ? 5.240 0.710 14.873 1.00 96.06 194 SER A N 1
ATOM 1491 C CA . SER A 1 194 ? 4.479 -0.075 15.842 1.00 96.06 194 SER A CA 1
ATOM 1492 C C . SER A 1 194 ? 2.992 0.277 15.779 1.00 96.06 194 SER A C 1
ATOM 1494 O O . SER A 1 194 ? 2.602 1.268 15.156 1.00 96.06 194 SER A O 1
ATOM 1496 N N . GLY A 1 195 ? 2.159 -0.552 16.410 1.00 95.38 195 GLY A N 1
ATOM 1497 C CA . GLY A 1 195 ? 0.714 -0.365 16.437 1.00 95.38 195 GLY A CA 1
ATOM 1498 C C . GLY A 1 195 ? -0.062 -1.675 16.350 1.00 95.38 195 GLY A C 1
ATOM 1499 O O . GLY A 1 195 ? 0.496 -2.766 16.489 1.00 95.38 195 GLY A O 1
ATOM 1500 N N . THR A 1 196 ? -1.362 -1.561 16.097 1.00 96.12 196 THR A N 1
ATOM 1501 C CA . THR A 1 196 ? -2.270 -2.695 15.916 1.00 96.12 196 THR A CA 1
ATOM 1502 C C . THR A 1 196 ? -3.306 -2.403 14.842 1.00 96.12 196 THR A C 1
ATOM 1504 O O . THR A 1 196 ? -3.688 -1.253 14.616 1.00 96.12 196 THR A O 1
ATOM 1507 N N . VAL A 1 197 ? -3.777 -3.465 14.195 1.00 95.50 197 VAL A N 1
ATOM 1508 C CA . VAL A 1 197 ? -4.924 -3.431 13.291 1.00 95.50 197 VAL A CA 1
ATOM 1509 C C . VAL A 1 197 ? -5.925 -4.490 13.738 1.00 95.50 197 VAL A C 1
ATOM 1511 O O . VAL A 1 197 ? -5.570 -5.624 14.069 1.00 95.50 197 VAL A O 1
ATOM 1514 N N . ARG A 1 198 ? -7.204 -4.133 13.747 1.00 95.88 198 ARG A N 1
ATOM 1515 C CA . ARG A 1 198 ? -8.307 -5.054 13.994 1.00 95.88 198 ARG A CA 1
ATOM 1516 C C . ARG A 1 198 ? -9.296 -4.989 12.848 1.00 95.88 198 ARG A C 1
ATOM 1518 O O . ARG A 1 198 ? -9.783 -3.923 12.490 1.00 95.88 198 ARG A O 1
ATOM 1525 N N . LEU A 1 199 ? -9.636 -6.151 12.313 1.00 94.62 199 LEU A N 1
ATOM 1526 C CA . LEU A 1 199 ? -10.683 -6.301 11.315 1.00 94.62 199 LEU A CA 1
ATOM 1527 C C . LEU A 1 199 ? -11.895 -6.996 11.929 1.00 94.62 199 LEU A C 1
ATOM 1529 O O . LEU A 1 199 ? -11.770 -8.000 12.628 1.00 94.62 199 LEU A O 1
ATOM 1533 N N . SER A 1 200 ? -13.088 -6.508 11.592 1.00 94.94 200 SER A N 1
ATOM 1534 C CA . SER A 1 200 ? -14.348 -7.195 11.931 1.00 94.94 200 SER A CA 1
ATOM 1535 C C . SER A 1 200 ? -14.399 -8.643 11.422 1.00 94.94 200 SER A C 1
ATOM 1537 O O . SER A 1 200 ? -14.956 -9.518 12.081 1.00 94.94 200 SER A O 1
ATOM 1539 N N . ARG A 1 201 ? -13.806 -8.892 10.251 1.00 94.88 201 ARG A N 1
ATOM 1540 C CA . ARG A 1 201 ? -13.602 -10.199 9.611 1.00 94.88 201 ARG A CA 1
ATOM 1541 C C . ARG A 1 201 ? -12.533 -10.064 8.526 1.00 94.88 201 ARG A C 1
ATOM 1543 O O . ARG A 1 201 ? -12.281 -8.951 8.075 1.00 94.88 201 ARG A O 1
ATOM 1550 N N . MET A 1 202 ? -11.956 -11.171 8.070 1.00 95.62 202 MET A N 1
ATOM 1551 C CA . MET A 1 202 ? -11.065 -11.151 6.908 1.00 95.62 202 MET A CA 1
ATOM 1552 C C . MET A 1 202 ? -11.886 -11.301 5.615 1.00 95.62 202 MET A C 1
ATOM 1554 O O . MET A 1 202 ? -12.598 -12.300 5.499 1.00 95.62 202 MET A O 1
ATOM 1558 N N . PRO A 1 203 ? -11.847 -10.345 4.669 1.00 94.00 203 PRO A N 1
ATOM 1559 C CA . PRO A 1 203 ? -12.478 -10.522 3.365 1.00 94.00 203 PRO A CA 1
ATOM 1560 C C . PRO A 1 203 ? -11.663 -11.489 2.493 1.00 94.00 203 PRO A C 1
ATOM 1562 O O . PRO A 1 203 ? -10.438 -11.530 2.586 1.00 94.00 203 PRO A O 1
ATOM 1565 N N . THR A 1 204 ? -12.342 -12.249 1.634 1.00 91.94 204 THR A N 1
ATOM 1566 C CA . THR A 1 204 ? -11.715 -13.148 0.643 1.00 91.94 204 THR A CA 1
ATOM 1567 C C . THR A 1 204 ? -11.744 -12.585 -0.778 1.00 91.94 204 THR A C 1
ATOM 1569 O O . THR A 1 204 ? -11.094 -13.117 -1.672 1.00 91.94 204 THR A O 1
ATOM 1572 N N . GLY A 1 205 ? -12.472 -11.488 -0.984 1.00 91.44 205 GLY A N 1
ATOM 1573 C CA . GLY A 1 205 ? -12.531 -10.741 -2.234 1.00 91.44 205 GLY A CA 1
ATOM 1574 C C . GLY A 1 205 ? -13.333 -9.451 -2.072 1.00 91.44 205 GLY A C 1
ATOM 1575 O O . GLY A 1 205 ? -13.915 -9.196 -1.015 1.00 91.44 205 GLY A O 1
ATOM 1576 N N . ASP A 1 206 ? -13.413 -8.648 -3.134 1.00 89.50 206 ASP A N 1
ATOM 1577 C CA . ASP A 1 206 ? -14.107 -7.350 -3.107 1.00 89.50 206 ASP A CA 1
ATOM 1578 C C . ASP A 1 206 ? -15.597 -7.460 -2.729 1.00 89.50 206 ASP A C 1
ATOM 1580 O O . ASP A 1 206 ? -16.156 -6.560 -2.100 1.00 89.50 206 ASP A O 1
ATOM 1584 N N . ALA A 1 207 ? -16.243 -8.588 -3.048 1.00 90.56 207 ALA A N 1
ATOM 1585 C CA . ALA A 1 207 ? -17.633 -8.859 -2.676 1.00 90.56 207 ALA A CA 1
ATOM 1586 C C . ALA A 1 207 ? -17.855 -8.896 -1.150 1.00 90.56 207 ALA A C 1
ATOM 1588 O O . ALA A 1 207 ? -18.953 -8.596 -0.676 1.00 90.56 207 ALA A O 1
ATOM 1589 N N . ASP A 1 208 ? -16.808 -9.197 -0.377 1.00 90.69 208 ASP A N 1
ATOM 1590 C CA . ASP A 1 208 ? -16.865 -9.286 1.082 1.00 90.69 208 ASP A CA 1
ATOM 1591 C C . ASP A 1 208 ? -16.628 -7.939 1.772 1.00 90.69 208 ASP A C 1
ATOM 1593 O O . ASP A 1 208 ? -16.691 -7.872 3.001 1.00 90.69 208 ASP A O 1
ATOM 1597 N N . LEU A 1 209 ? -16.358 -6.859 1.030 1.00 89.81 209 LEU A N 1
ATOM 1598 C CA . LEU A 1 209 ? -16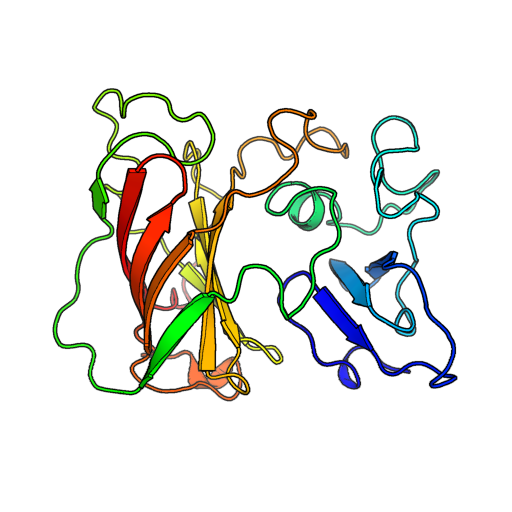.051 -5.553 1.621 1.00 89.81 209 LEU A CA 1
ATOM 1599 C C . LEU A 1 209 ? -17.268 -4.916 2.302 1.00 89.81 209 LEU A C 1
ATOM 1601 O O . LEU A 1 209 ? -17.113 -4.182 3.274 1.00 89.81 209 LEU A O 1
ATOM 1605 N N . SER A 1 210 ? -18.491 -5.201 1.851 1.00 88.69 210 SER A N 1
ATOM 1606 C CA . SER A 1 210 ? -19.700 -4.566 2.395 1.00 88.69 210 SER A CA 1
ATOM 1607 C C . SER A 1 210 ? -19.851 -4.790 3.905 1.00 88.69 210 SER A C 1
ATOM 1609 O O . SER A 1 210 ? -19.951 -5.922 4.372 1.00 88.69 210 SER A O 1
ATOM 1611 N N . GLY A 1 211 ? -19.862 -3.720 4.704 1.00 87.69 211 GLY A N 1
ATOM 1612 C CA . GLY A 1 211 ? -19.943 -3.820 6.167 1.00 87.69 211 GLY A CA 1
ATOM 1613 C C . GLY A 1 211 ? -18.658 -4.317 6.841 1.00 87.69 211 GLY A C 1
ATOM 1614 O O . GLY A 1 211 ? -18.704 -4.737 7.997 1.00 87.69 211 GLY A O 1
ATOM 1615 N N . LEU A 1 212 ? -17.523 -4.327 6.138 1.00 90.69 212 LEU A N 1
ATOM 1616 C CA . LEU A 1 212 ? -16.210 -4.477 6.755 1.00 90.69 212 LEU A CA 1
ATOM 1617 C C . LEU A 1 212 ? -15.896 -3.224 7.582 1.00 90.69 212 LEU A C 1
ATOM 1619 O O . LEU A 1 212 ? -16.122 -2.097 7.146 1.00 90.69 212 LEU A O 1
ATOM 1623 N N . ILE A 1 213 ? -15.380 -3.431 8.786 1.00 91.00 213 ILE A N 1
ATOM 1624 C CA . ILE A 1 213 ? -14.849 -2.373 9.646 1.00 91.00 213 ILE A CA 1
ATOM 1625 C C . ILE A 1 213 ? -13.401 -2.725 9.969 1.00 91.00 213 ILE A C 1
ATOM 1627 O O . ILE A 1 213 ? -13.124 -3.862 10.373 1.00 91.00 213 ILE A O 1
ATOM 1631 N N . LEU A 1 214 ? -12.513 -1.750 9.787 1.00 92.00 214 LEU A N 1
ATOM 1632 C CA . LEU A 1 214 ? -11.125 -1.785 10.229 1.00 92.00 214 LEU A CA 1
ATOM 1633 C C . LEU A 1 214 ? -10.951 -0.758 11.353 1.00 92.00 214 LEU A C 1
ATOM 1635 O O . LEU A 1 214 ? -11.360 0.388 11.209 1.00 92.00 214 LEU A O 1
ATOM 1639 N N . GLU A 1 215 ? -10.344 -1.168 12.456 1.00 93.12 215 GLU A N 1
ATOM 1640 C CA . GLU A 1 215 ? -9.830 -0.311 13.526 1.00 93.12 215 GLU A CA 1
ATOM 1641 C C . GLU A 1 215 ? -8.308 -0.381 13.490 1.00 93.12 215 GLU A C 1
ATOM 1643 O O . GLU A 1 215 ? -7.734 -1.446 13.247 1.00 93.12 215 GLU A O 1
ATOM 1648 N N . PHE A 1 216 ? -7.643 0.745 13.705 1.00 92.75 216 PHE A N 1
ATOM 1649 C CA . PHE A 1 216 ? -6.192 0.793 13.690 1.00 92.75 216 PHE A CA 1
ATOM 1650 C C . PHE A 1 216 ? -5.650 1.824 14.662 1.00 92.75 216 PHE A C 1
ATOM 1652 O O . PHE A 1 216 ? -6.271 2.851 14.929 1.00 92.75 216 PHE A O 1
ATOM 1659 N N . GLN A 1 217 ? -4.453 1.529 15.149 1.00 94.00 217 GLN A N 1
ATOM 1660 C CA . GLN A 1 217 ? -3.592 2.435 15.886 1.00 94.00 217 GLN A CA 1
ATOM 1661 C C . GLN A 1 217 ? -2.175 2.236 15.360 1.00 94.00 217 GLN A C 1
ATOM 1663 O O . GLN A 1 217 ? -1.717 1.100 15.259 1.00 94.00 217 GLN A O 1
ATOM 1668 N N . ALA A 1 218 ? -1.483 3.312 15.022 1.00 94.69 218 ALA A N 1
ATOM 1669 C CA . ALA A 1 218 ? -0.167 3.275 14.407 1.00 94.69 218 ALA A CA 1
ATOM 1670 C C . ALA A 1 218 ? 0.706 4.415 14.936 1.00 94.69 218 ALA A C 1
ATOM 1672 O O . ALA A 1 218 ? 0.247 5.552 15.036 1.00 94.69 218 ALA A O 1
ATOM 1673 N N . SER A 1 219 ? 1.968 4.119 15.234 1.00 95.00 219 SER A N 1
ATOM 1674 C CA . SER A 1 219 ? 2.955 5.103 15.690 1.00 95.00 219 SER A CA 1
ATOM 1675 C C . SER A 1 219 ? 4.090 5.211 14.676 1.00 95.00 219 SER A C 1
ATOM 1677 O O . SER A 1 219 ? 4.656 4.201 14.258 1.00 95.00 219 SER A O 1
ATOM 1679 N N . PHE A 1 220 ? 4.431 6.430 14.263 1.00 93.75 220 PHE A N 1
ATOM 1680 C CA . PHE A 1 220 ? 5.444 6.703 13.241 1.00 93.75 220 PHE A CA 1
ATOM 1681 C C . PHE A 1 220 ? 6.799 7.102 13.852 1.00 93.75 220 PHE A C 1
ATOM 1683 O O . PHE A 1 220 ? 6.842 7.625 14.968 1.00 93.75 220 PHE A O 1
ATOM 1690 N N . PRO A 1 221 ? 7.916 6.933 13.113 1.00 89.75 221 PRO A N 1
ATOM 1691 C CA . PRO A 1 221 ? 9.267 7.296 13.565 1.00 89.75 221 PRO A CA 1
ATOM 1692 C C . PRO A 1 221 ? 9.506 8.763 13.998 1.00 89.75 221 PRO A C 1
ATOM 1694 O O . PRO A 1 221 ? 10.559 9.044 14.560 1.00 89.75 221 PRO A O 1
ATOM 1697 N N . GLY A 1 222 ? 8.557 9.684 13.793 1.00 87.31 222 GLY A N 1
ATOM 1698 C CA . GLY A 1 222 ? 8.605 11.083 14.261 1.00 87.31 222 GLY A CA 1
ATOM 1699 C C . GLY A 1 222 ? 7.775 11.378 15.519 1.00 87.31 222 GLY A C 1
ATOM 1700 O O . GLY A 1 222 ? 7.680 12.526 15.938 1.00 87.31 222 GLY A O 1
ATOM 1701 N N . GLY A 1 223 ? 7.151 10.364 16.130 1.00 89.44 223 GLY A N 1
ATOM 1702 C CA . GLY A 1 223 ? 6.255 10.548 17.280 1.00 89.44 223 GLY A CA 1
ATOM 1703 C C . GLY A 1 223 ? 4.812 10.896 16.905 1.00 89.44 223 GLY A C 1
ATOM 1704 O O . GLY A 1 223 ? 4.016 11.209 17.785 1.00 89.44 223 GLY A O 1
ATOM 1705 N N . THR A 1 224 ? 4.464 10.835 15.618 1.00 89.94 224 THR A N 1
ATOM 1706 C CA . THR A 1 224 ? 3.071 10.875 15.167 1.00 89.94 224 THR A CA 1
ATOM 1707 C C . THR A 1 224 ? 2.348 9.606 15.606 1.00 89.94 224 THR A C 1
ATOM 1709 O O . THR A 1 224 ? 2.821 8.500 15.341 1.00 89.94 224 THR A O 1
ATOM 1712 N N . GLU A 1 225 ? 1.174 9.755 16.201 1.00 91.50 225 GLU A N 1
ATOM 1713 C CA . GLU A 1 225 ? 0.241 8.670 16.484 1.00 91.50 225 GLU A CA 1
ATOM 1714 C C . GLU A 1 225 ? -1.024 8.863 15.658 1.00 91.50 225 GLU A C 1
ATOM 1716 O O . GLU A 1 225 ? -1.616 9.941 15.652 1.00 91.50 225 GLU A O 1
ATOM 1721 N N . LEU A 1 226 ? -1.441 7.810 14.969 1.00 89.12 226 LEU A N 1
ATOM 1722 C CA . LEU A 1 226 ? -2.636 7.769 14.145 1.00 89.12 226 LEU A CA 1
ATOM 1723 C C . LEU A 1 226 ? -3.556 6.684 14.683 1.00 89.12 226 LEU A C 1
ATOM 1725 O O . LEU A 1 226 ? -3.130 5.539 14.827 1.00 89.12 226 LEU A O 1
ATOM 1729 N N . HIS A 1 227 ? -4.811 7.011 14.950 1.00 89.31 227 HIS A N 1
ATOM 1730 C CA . HIS A 1 227 ? -5.793 6.013 15.348 1.00 89.31 227 HIS A CA 1
ATOM 1731 C C . HIS A 1 227 ? -7.170 6.332 14.784 1.00 89.31 227 HIS A C 1
ATOM 1733 O O . HIS A 1 227 ? -7.482 7.483 14.495 1.00 89.31 227 HIS A O 1
ATOM 1739 N N . GLY A 1 228 ? -7.991 5.309 14.585 1.00 88.56 228 GLY A N 1
ATOM 1740 C CA . GLY A 1 228 ? -9.348 5.506 14.098 1.00 88.56 228 GLY A CA 1
ATOM 1741 C C . GLY A 1 228 ? -9.957 4.250 13.510 1.00 88.56 228 GLY A C 1
ATOM 1742 O O . GLY A 1 228 ? -9.434 3.139 13.638 1.00 88.56 228 GLY A O 1
ATOM 1743 N N . THR A 1 229 ? -11.083 4.450 12.836 1.00 88.44 229 THR A N 1
ATOM 1744 C CA . THR A 1 229 ? -11.801 3.394 12.127 1.00 88.44 229 THR A CA 1
ATOM 1745 C C . THR A 1 229 ? -12.003 3.737 10.653 1.00 88.44 229 THR A C 1
ATOM 1747 O O . THR A 1 229 ? -12.153 4.899 10.279 1.00 88.44 229 THR A O 1
ATOM 1750 N N . ALA A 1 230 ? -11.995 2.713 9.801 1.00 85.19 230 ALA A N 1
ATOM 1751 C CA . ALA A 1 230 ? -12.198 2.811 8.362 1.00 85.19 230 ALA A CA 1
ATOM 1752 C C . ALA A 1 230 ? -13.324 1.869 7.909 1.00 85.19 230 ALA A C 1
ATOM 1754 O O . ALA A 1 230 ? -13.411 0.715 8.341 1.00 85.19 230 ALA A O 1
ATOM 1755 N N . ARG A 1 231 ? -14.174 2.365 7.001 1.00 84.62 231 ARG A N 1
ATOM 1756 C CA . ARG A 1 231 ? -15.272 1.624 6.360 1.00 84.62 231 ARG A CA 1
ATOM 1757 C C . ARG A 1 231 ? -15.199 1.789 4.841 1.00 84.62 231 ARG A C 1
ATOM 1759 O O . ARG A 1 231 ? -14.776 2.856 4.386 1.00 84.62 231 ARG A O 1
ATOM 1766 N N . PRO A 1 232 ? -15.573 0.761 4.057 1.00 78.81 232 PRO A N 1
ATOM 1767 C CA . PRO A 1 232 ? -15.523 0.876 2.614 1.00 78.81 232 PRO A CA 1
ATOM 1768 C C . PRO A 1 232 ? -16.555 1.906 2.203 1.00 78.81 232 PRO A C 1
ATOM 1770 O O . PRO A 1 232 ? -17.710 1.849 2.635 1.00 78.81 232 PRO A O 1
ATOM 1773 N N . PHE A 1 233 ? -16.141 2.852 1.369 1.00 70.12 233 PHE A N 1
ATOM 1774 C CA . PHE A 1 233 ? -17.099 3.756 0.767 1.00 70.12 233 PHE A CA 1
ATOM 1775 C C . PHE A 1 233 ? -17.995 2.958 -0.195 1.00 70.12 233 PHE A C 1
ATOM 1777 O O . PHE A 1 233 ? -17.464 2.237 -1.046 1.00 70.12 233 PHE A O 1
ATOM 1784 N N . PRO A 1 234 ? -19.334 3.035 -0.089 1.00 57.69 234 PRO A N 1
ATOM 1785 C CA . PRO A 1 234 ? -20.203 2.375 -1.049 1.00 57.69 234 PRO A CA 1
ATOM 1786 C C . PRO A 1 234 ? -19.960 2.998 -2.427 1.00 57.69 234 PRO A C 1
ATOM 1788 O O . PRO A 1 234 ? -20.258 4.167 -2.647 1.00 57.69 234 PRO A O 1
ATOM 1791 N N . LEU A 1 235 ? -19.439 2.215 -3.374 1.00 49.66 235 LEU A N 1
ATOM 1792 C CA . LEU A 1 235 ? -19.147 2.642 -4.753 1.00 49.66 235 LEU A CA 1
ATOM 1793 C C . LEU A 1 235 ? -20.414 2.962 -5.591 1.00 49.66 235 LEU A C 1
ATOM 1795 O O . LEU A 1 235 ? -20.363 2.956 -6.814 1.00 49.66 235 LEU A O 1
ATOM 1799 N N . GLY A 1 236 ? -21.563 3.223 -4.956 1.00 39.00 236 GLY A N 1
ATOM 1800 C CA . GLY A 1 236 ? -22.879 3.358 -5.591 1.00 39.00 236 GLY A CA 1
ATOM 1801 C C . GLY A 1 236 ? -23.433 4.783 -5.694 1.00 39.00 236 GLY A C 1
ATOM 1802 O O . GLY A 1 236 ? -24.639 4.931 -5.860 1.00 39.00 236 GLY A O 1
ATOM 1803 N N . GLY A 1 237 ? -22.608 5.823 -5.561 1.00 35.19 237 GLY A N 1
ATOM 1804 C CA . GLY A 1 237 ? -23.082 7.210 -5.602 1.00 35.19 237 GLY A CA 1
ATOM 1805 C C . GLY A 1 237 ? -22.024 8.193 -6.084 1.00 35.19 237 GLY A C 1
ATOM 1806 O O . GLY A 1 237 ? -21.482 8.942 -5.277 1.00 35.19 237 GLY A O 1
ATOM 1807 N N . PHE A 1 238 ? -21.753 8.181 -7.387 1.00 34.88 238 PHE A N 1
ATOM 1808 C CA . PHE A 1 238 ? -21.204 9.321 -8.123 1.00 34.88 238 PHE A CA 1
ATOM 1809 C C . PHE A 1 238 ? -22.133 9.624 -9.295 1.00 34.88 238 PHE A C 1
ATOM 1811 O O . PHE A 1 238 ? -22.604 8.647 -9.923 1.00 34.88 238 PHE A O 1
#

Radius of gyration: 17.68 Å; chains: 1; bounding box: 42×45×44 Å

Sequence (238 aa):
MSIDDCYRGYYFAECALDSPNAQVEPRFACSPDRADCAWFTGCVATGYVASDCPAEDLCCHDNRPFVEAPIPFGVDPFITPLGTLPWTRGQHHNLAVTLGPVPVEVPLECVGPEPITNEPSQGQTVCGMSLPFKMTVRDTVTFVVNLTNRLPWMPFIEVDPVAMTARVCAYRSFDVYDNSCPPAWHRDPICANSGTVRLSRMPTGDADLSGLILEFQASFPGGTELHGTARPFPLGGF

Foldseek 3Di:
DAQLQFLDDQAATEHAAPDPPDQDQWWWWAALVPLGIHTYGHDDHPRIDTFPDHQVCCLPAVQHSHPDDPPRHNPLVRQAFAFRHHDDPVPQQAAAEAEADPPDFFQKFKDAADQQPLHGPPPPGLRPDPFAWAWFDDQKTWTWGDLPDQGPWTWIKIARPVVRTIKIWIAHSNDPDPNGHDDPSRGHIWIFPYWYKYWNDDDPGPVRQAPIKMWIWGATPSRMIITGMHHHDPPPDD

pLDDT: mean 80.79, std 14.43, range [34.88, 97.25]

Secondary structure (DSSP, 8-state):
--GGGSEE-SSEEE---SSTT-----EEEEETTTTEEEEEESSPPTTPEEP-S-TT-TTTTTSSS-SSSPPPTTSHHHHHHH-SSPP-SSTT--EEEEES---S-PPPEEESS-TTT-----S--TT-S-PPEEEEESSSEEEEE-TTS--S-EEEEEEETTTTEEEEEEE------TTSPPPGGGSS-EE-SEEEEEESS--SSGGG-TT--EEEEEE-TTS-EEEEEE-B--S---